Protein AF-0000000079967618 (afdb_homodimer)

Nearest PDB structures (foldseek):
  4xt1-assembly1_A  TM=3.487E-01  e=7.907E+00  Cytomegalovirus
  6uuj-assembly2_E  TM=2.818E-01  e=9.652E+00  Mycobacterium tuberculosis H37Rv
  4o79-assembly1_A  TM=3.568E-01  e=8.312E+00  Arabidopsis thaliana
  4xt1-assembly1_A  TM=3.487E-01  e=7.908E+00  Cytomegalovirus
  6uuj-assembly2_E  TM=2.818E-01  e=6.479E+00  Mycobacterium tuberculosis H37Rv

pLDDT: mean 90.65, std 17.25, range [31.38, 98.81]

Secondary structure (DSSP, 8-state):
----------HHHHHIIIIIHHHHHHHHHHHHHH-HHHHHHTTSSS----HHHHHHHHHHHHHHHHHHHIIIIIHHH---HHHHHHHHHHHHHHHHHHHHHHHHHHHHTT--SGGG--HHHHHHHHHHHHHHHHHHHHHTTTT------------/----------HHHHHIIIIIHHHHHHHHHHHHHH-HHHHHHTTSSS----HHHHHHHHHHHHHHHHHHHIIIIIHHH---HHHHHHHHHHHHHHHHHHHHHHHHHHHHTT--SGGG--HHHHHHHHHHHHHHHHHHHHHTTTT------------

Radius of gyration: 21.72 Å; Cα contacts (8 Å, |Δi|>4): 368; chains: 2; bounding box: 77×61×42 Å

InterPro domains:
  IPR056121 Domain of unknown function DUF7704 [PF24803] (9-143)
  IPR056121 Domain of unknown function DUF7704 [PTHR37019] (6-149)

Structure (mmCIF, N/CA/C/O backbone):
data_AF-0000000079967618-model_v1
#
loop_
_entity.id
_entity.type
_entity.pdbx_description
1 polymer 'DUF7704 domain-containing protein'
#
loop_
_atom_site.group_PDB
_atom_site.id
_atom_site.type_symbol
_atom_site.label_atom_id
_atom_site.label_alt_id
_atom_site.label_comp_id
_atom_site.label_asym_id
_atom_site.label_entity_id
_atom_site.label_seq_id
_atom_site.pdbx_PDB_ins_code
_atom_site.Cartn_x
_atom_site.Cartn_y
_atom_site.Cartn_z
_atom_site.occupancy
_atom_site.B_iso_or_equiv
_atom_site.auth_seq_id
_atom_site.auth_comp_id
_atom_site.auth_asym_id
_atom_site.auth_atom_id
_atom_site.pdbx_PDB_model_num
ATOM 1 N N . MET A 1 1 ? -10.953 35.938 13.539 1 32.44 1 MET A N 1
ATOM 2 C CA . MET A 1 1 ? -11.516 34.812 12.82 1 32.44 1 MET A CA 1
ATOM 3 C C . MET A 1 1 ? -11.82 33.656 13.773 1 32.44 1 MET A C 1
ATOM 5 O O . MET A 1 1 ? -10.984 33.281 14.602 1 32.44 1 MET A O 1
ATOM 9 N N . PRO A 1 2 ? -13 33.375 14.148 1 36.62 2 PRO A N 1
ATOM 10 C CA . PRO A 1 2 ? -13.227 32.312 15.133 1 36.62 2 PRO A CA 1
ATOM 11 C C . PRO A 1 2 ? -12.383 31.078 14.867 1 36.62 2 PRO A C 1
ATOM 13 O O . PRO A 1 2 ? -12.078 30.766 13.711 1 36.62 2 PRO A O 1
ATOM 16 N N . GLN A 1 3 ? -11.312 30.812 15.594 1 39.88 3 GLN A N 1
ATOM 17 C CA . GLN A 1 3 ? -10.57 29.562 15.492 1 39.88 3 GLN A CA 1
ATOM 18 C C . GLN A 1 3 ? -11.508 28.391 15.219 1 39.88 3 GLN A C 1
ATOM 20 O O . GLN A 1 3 ? -12.367 28.078 16.047 1 39.88 3 GLN A O 1
ATOM 25 N N . SER A 1 4 ? -12.172 28.234 14.078 1 45.91 4 SER A N 1
ATOM 26 C CA . SER A 1 4 ? -13.055 27.125 13.758 1 45.91 4 SER A CA 1
ATOM 27 C C . SER A 1 4 ? -12.633 25.859 14.5 1 45.91 4 SER A C 1
ATOM 29 O O . SER A 1 4 ? -11.492 25.406 14.375 1 45.91 4 SER A O 1
ATOM 31 N N . SER A 1 5 ? -13.055 25.688 15.672 1 52.44 5 SER A N 1
ATOM 32 C CA . SER A 1 5 ? -12.789 24.578 16.578 1 52.44 5 SER A CA 1
ATOM 33 C C . SER A 1 5 ? -12.812 23.25 15.852 1 52.44 5 SER A C 1
ATOM 35 O O . SER A 1 5 ? -13.789 22.922 15.164 1 52.44 5 SER A O 1
ATOM 37 N N . GLN A 1 6 ? -11.711 22.734 15.281 1 61.38 6 GLN A N 1
ATOM 38 C CA . GLN A 1 6 ? -11.633 21.422 14.672 1 61.38 6 GLN A CA 1
ATOM 39 C C . GLN A 1 6 ? -12.43 20.391 15.484 1 61.38 6 GLN A C 1
ATOM 41 O O . GLN A 1 6 ? -12.414 20.422 16.719 1 61.38 6 GLN A O 1
ATOM 46 N N . PRO A 1 7 ? -13.539 19.766 14.82 1 66.94 7 PRO A N 1
ATOM 47 C CA . PRO A 1 7 ? -14.297 18.75 15.555 1 66.94 7 PRO A CA 1
ATOM 48 C C . PRO A 1 7 ? -13.391 17.797 16.344 1 66.94 7 PRO A C 1
ATOM 50 O O . PRO A 1 7 ? -12.281 17.5 15.906 1 66.94 7 PRO A O 1
ATOM 53 N N . ASN A 1 8 ? -13.812 17.688 17.531 1 83.12 8 ASN A N 1
ATOM 54 C CA . ASN A 1 8 ? -13.109 16.734 18.391 1 83.12 8 ASN A CA 1
ATOM 55 C C . ASN A 1 8 ? -13.297 15.297 17.906 1 83.12 8 ASN A C 1
ATOM 57 O O . ASN A 1 8 ? -14.43 14.859 17.656 1 83.12 8 ASN A O 1
ATOM 61 N N . ILE A 1 9 ? -12.305 14.562 17.547 1 89.62 9 ILE A N 1
ATOM 62 C CA . ILE A 1 9 ? -12.344 13.156 17.156 1 89.62 9 ILE A CA 1
ATOM 63 C C . ILE A 1 9 ? -12.539 12.281 18.391 1 89.62 9 ILE A C 1
ATOM 65 O O . ILE A 1 9 ? -11.711 12.297 19.312 1 89.62 9 ILE A O 1
ATOM 69 N N . PRO A 1 10 ? -13.703 11.594 18.422 1 91.69 10 PRO A N 1
ATOM 70 C CA . PRO A 1 10 ? -13.977 10.734 19.578 1 91.69 10 PRO A CA 1
ATOM 71 C C . PRO A 1 10 ? -12.852 9.734 19.844 1 91.69 10 PRO A C 1
ATOM 73 O O . PRO A 1 10 ? -12.141 9.336 18.922 1 91.69 10 PRO A O 1
ATOM 76 N N . SER A 1 11 ? -12.805 9.312 21.094 1 93.31 11 SER A N 1
ATOM 77 C CA . SER A 1 11 ? -11.727 8.43 21.547 1 93.31 11 SER A CA 1
ATOM 78 C C . SER A 1 11 ? -11.781 7.086 20.828 1 93.31 11 SER A C 1
ATOM 80 O O . SER A 1 11 ? -10.742 6.48 20.547 1 93.31 11 SER A O 1
ATOM 82 N N . ALA A 1 12 ? -13 6.559 20.562 1 94.38 12 ALA A N 1
ATOM 83 C CA . ALA A 1 12 ? -13.133 5.266 19.891 1 94.38 12 ALA A CA 1
ATOM 84 C C . ALA A 1 12 ? -12.422 5.277 18.547 1 94.38 12 ALA A C 1
ATOM 86 O O . ALA A 1 12 ? -11.734 4.316 18.188 1 94.38 12 ALA A O 1
ATOM 87 N N . TYR A 1 13 ? -12.539 6.305 17.766 1 96.06 13 TYR A N 1
ATOM 88 C CA . TYR A 1 13 ? -11.852 6.441 16.484 1 96.06 13 TYR A CA 1
ATOM 89 C C . TYR A 1 13 ? -10.344 6.566 16.688 1 96.06 13 TYR A C 1
ATOM 91 O O . TYR A 1 13 ? -9.562 5.945 15.961 1 96.06 13 TYR A O 1
ATOM 99 N N . ARG A 1 14 ? -9.961 7.336 17.625 1 95.88 14 ARG A N 1
ATOM 100 C CA . ARG A 1 14 ? -8.539 7.543 17.891 1 95.88 14 ARG A CA 1
ATOM 101 C C . ARG A 1 14 ? -7.848 6.234 18.25 1 95.88 14 ARG A C 1
ATOM 103 O O . ARG A 1 14 ? -6.77 5.934 17.734 1 95.88 14 ARG A O 1
ATOM 110 N N . ILE A 1 15 ? -8.484 5.543 19.125 1 95.81 15 ILE A N 1
ATOM 111 C CA . ILE A 1 15 ? -7.91 4.27 19.547 1 95.81 15 ILE A CA 1
ATOM 112 C C . ILE A 1 15 ? -7.832 3.322 18.359 1 95.81 15 ILE A C 1
ATOM 114 O O . ILE A 1 15 ? -6.801 2.686 18.125 1 95.81 15 ILE A O 1
ATOM 118 N N . PHE A 1 16 ? -8.883 3.248 17.609 1 97.5 16 PHE A N 1
ATOM 119 C CA . PHE A 1 16 ? -8.906 2.328 16.484 1 97.5 16 PHE A CA 1
ATOM 120 C C . PHE A 1 16 ? -7.859 2.721 15.445 1 97.5 16 PHE A C 1
ATOM 122 O O . PHE A 1 16 ? -7.039 1.894 15.031 1 97.5 16 PHE A O 1
ATOM 129 N N . PHE A 1 17 ? -7.816 3.926 15.016 1 97.69 17 PHE A N 1
ATOM 130 C CA . PHE A 1 17 ? -7.02 4.355 13.875 1 97.69 17 PHE A CA 1
ATOM 131 C C . PHE A 1 17 ? -5.551 4.496 14.258 1 97.69 17 PHE A C 1
ATOM 133 O O . PHE A 1 17 ? -4.66 4.285 13.43 1 97.69 17 PHE A O 1
ATOM 140 N N . THR A 1 18 ? -5.246 4.762 15.531 1 97.06 18 THR A N 1
ATOM 141 C CA . THR A 1 18 ? -3.857 5.059 15.867 1 97.06 18 THR A CA 1
ATOM 142 C C . THR A 1 18 ? -3.215 3.885 16.594 1 97.06 18 THR A C 1
ATOM 144 O O . THR A 1 18 ? -1.99 3.812 16.719 1 97.06 18 THR A O 1
ATOM 147 N N . TYR A 1 19 ? -3.994 2.895 17.125 1 96.5 19 TYR A N 1
ATOM 148 C CA . TYR A 1 19 ? -3.418 1.761 17.828 1 96.5 19 TYR A CA 1
ATOM 149 C C . TYR A 1 19 ? -3.793 0.446 17.156 1 96.5 19 TYR A C 1
ATOM 151 O O . TYR A 1 19 ? -2.926 -0.274 16.656 1 96.5 19 TYR A O 1
ATOM 159 N N . LEU A 1 20 ? -5.074 0.204 17.016 1 97.38 20 LEU A N 1
ATOM 160 C CA . LEU A 1 20 ? -5.52 -1.092 16.531 1 97.38 20 LEU A CA 1
ATOM 161 C C . LEU A 1 20 ? -5.145 -1.267 15.055 1 97.38 20 LEU A C 1
ATOM 163 O O . LEU A 1 20 ? -4.57 -2.289 14.672 1 97.38 20 LEU A O 1
ATOM 167 N N . ASP A 1 21 ? -5.426 -0.287 14.273 1 97.06 21 ASP A N 1
ATOM 168 C CA . ASP A 1 21 ? -5.168 -0.365 12.844 1 97.06 21 ASP A CA 1
ATOM 169 C C . ASP A 1 21 ? -3.676 -0.532 12.562 1 97.06 21 ASP A C 1
ATOM 171 O O . ASP A 1 21 ? -3.277 -1.417 11.797 1 97.06 21 ASP A O 1
ATOM 175 N N . PRO A 1 22 ? -2.818 0.234 13.188 1 97.69 22 PRO A N 1
ATOM 176 C CA . PRO A 1 22 ? -1.385 0.033 12.969 1 97.69 22 PRO A CA 1
ATOM 177 C C . PRO A 1 22 ? -0.915 -1.363 13.367 1 97.69 22 PRO A C 1
ATOM 179 O O . PRO A 1 22 ? -0.044 -1.938 12.711 1 97.69 22 PRO A O 1
ATOM 182 N N . LEU A 1 23 ? -1.463 -1.901 14.391 1 97.56 23 LEU A N 1
ATOM 183 C CA . LEU A 1 23 ? -1.092 -3.246 14.82 1 97.56 23 LEU A CA 1
ATOM 184 C C . LEU A 1 23 ? -1.502 -4.281 13.781 1 97.56 23 LEU A C 1
ATOM 186 O O . LEU A 1 23 ? -0.748 -5.215 13.5 1 97.56 23 LEU A O 1
ATOM 190 N N . ILE A 1 24 ? -2.662 -4.117 13.234 1 97 24 ILE A N 1
ATOM 191 C CA . ILE A 1 24 ? -3.152 -5.008 12.188 1 97 24 ILE A CA 1
ATOM 192 C C . ILE A 1 24 ? -2.242 -4.914 10.961 1 97 24 ILE A C 1
ATOM 194 O O . ILE A 1 24 ? -1.903 -5.934 10.359 1 97 24 ILE A O 1
ATOM 198 N N . CYS A 1 25 ? -1.829 -3.717 10.625 1 98.06 25 CYS A N 1
ATOM 199 C CA . CYS A 1 25 ? -0.955 -3.508 9.477 1 98.06 25 CYS A CA 1
ATOM 200 C C . CYS A 1 25 ? 0.4 -4.172 9.695 1 98.06 25 CYS A C 1
ATOM 202 O O . CYS A 1 25 ? 0.943 -4.797 8.781 1 98.06 25 CYS A O 1
ATOM 204 N N . VAL A 1 26 ? 0.949 -4.086 10.906 1 97.94 26 VAL A N 1
ATOM 205 C CA . VAL A 1 26 ? 2.244 -4.688 11.211 1 97.94 26 VAL A CA 1
ATOM 206 C C . VAL A 1 26 ? 2.139 -6.207 11.141 1 97.94 26 VAL A C 1
ATOM 208 O O . VAL A 1 26 ? 3.039 -6.879 10.633 1 97.94 26 VAL A O 1
ATOM 211 N N . TRP A 1 27 ? 1.052 -6.695 11.664 1 97.06 27 TRP A N 1
ATOM 212 C CA . TRP A 1 27 ? 0.811 -8.133 11.57 1 97.06 27 TRP A CA 1
ATOM 213 C C . TRP A 1 27 ? 0.684 -8.562 10.109 1 97.06 27 TRP A C 1
ATOM 215 O O . TRP A 1 27 ? 1.221 -9.602 9.719 1 97.06 27 TRP A O 1
ATOM 225 N N . GLY A 1 28 ? -0.059 -7.809 9.344 1 97.19 28 GLY A N 1
ATOM 226 C CA . GLY A 1 28 ? -0.167 -8.086 7.918 1 97.19 28 GLY A CA 1
ATOM 227 C C . GLY A 1 28 ? 1.169 -8.047 7.203 1 97.19 28 GLY A C 1
ATOM 228 O O . GLY A 1 28 ? 1.457 -8.906 6.367 1 97.19 28 GLY A O 1
ATOM 229 N N . ALA A 1 29 ? 1.987 -7.078 7.559 1 98.62 29 ALA A N 1
ATOM 230 C CA . ALA A 1 29 ? 3.316 -6.973 6.965 1 98.62 29 ALA A CA 1
ATOM 231 C C . ALA A 1 29 ? 4.164 -8.195 7.297 1 98.62 29 ALA A C 1
ATOM 233 O O . ALA A 1 29 ? 4.824 -8.758 6.418 1 98.62 29 ALA A O 1
ATOM 234 N N . TYR A 1 30 ? 4.125 -8.617 8.516 1 98.31 30 TYR A N 1
ATOM 235 C CA . TYR A 1 30 ? 4.879 -9.797 8.938 1 98.31 30 TYR A CA 1
ATOM 236 C C . TYR A 1 30 ? 4.488 -11.016 8.117 1 98.31 30 TYR A C 1
ATOM 238 O O . TYR A 1 30 ? 5.355 -11.742 7.625 1 98.31 30 TYR A O 1
ATOM 246 N N . MET A 1 31 ? 3.211 -11.25 7.973 1 97.69 31 MET A N 1
ATOM 247 C CA . MET A 1 31 ? 2.742 -12.398 7.211 1 97.69 31 MET A CA 1
ATOM 248 C C . MET A 1 31 ? 3.121 -12.273 5.738 1 97.69 31 MET A C 1
ATOM 250 O O . MET A 1 31 ? 3.512 -13.258 5.105 1 97.69 31 MET A O 1
ATOM 254 N N . ASP A 1 32 ? 3.02 -11.078 5.18 1 98.5 32 ASP A N 1
ATOM 255 C CA . ASP A 1 32 ? 3.369 -10.836 3.785 1 98.5 32 ASP A CA 1
ATOM 256 C C . ASP A 1 32 ? 4.848 -11.133 3.531 1 98.5 32 ASP A C 1
ATOM 258 O O . ASP A 1 32 ? 5.207 -11.688 2.49 1 98.5 32 ASP A O 1
ATOM 262 N N . PHE A 1 33 ? 5.688 -10.836 4.492 1 98.56 33 PHE A N 1
ATOM 263 C CA . PHE A 1 33 ? 7.129 -10.984 4.316 1 98.56 33 PHE A CA 1
ATOM 264 C C . PHE A 1 33 ? 7.551 -12.43 4.527 1 98.56 33 PHE A C 1
ATOM 266 O O . PHE A 1 33 ? 8.453 -12.93 3.852 1 98.56 33 PHE A O 1
ATOM 273 N N . PHE A 1 34 ? 6.852 -13.188 5.43 1 98.06 34 PHE A N 1
ATOM 274 C CA . PHE A 1 34 ? 7.516 -14.391 5.926 1 98.06 34 PHE A CA 1
ATOM 275 C C . PHE A 1 34 ? 6.594 -15.602 5.82 1 98.06 34 PHE A C 1
ATOM 277 O O . PHE A 1 34 ? 7.035 -16.734 5.992 1 98.06 34 PHE A O 1
ATOM 284 N N . ASP A 1 35 ? 5.332 -15.398 5.516 1 97.94 35 ASP A N 1
ATOM 285 C CA . ASP A 1 35 ? 4.414 -16.531 5.477 1 97.94 35 ASP A CA 1
ATOM 286 C C . ASP A 1 35 ? 3.438 -16.406 4.312 1 97.94 35 ASP A C 1
ATOM 288 O O . ASP A 1 35 ? 2.221 -16.391 4.512 1 97.94 35 ASP A O 1
ATOM 292 N N . PRO A 1 36 ? 3.984 -16.469 3.119 1 97.75 36 PRO A N 1
ATOM 293 C CA . PRO A 1 36 ? 3.121 -16.328 1.943 1 97.75 36 PRO A CA 1
ATOM 294 C C . PRO A 1 36 ? 2.033 -17.406 1.882 1 97.75 36 PRO A C 1
ATOM 296 O O . PRO A 1 36 ? 0.931 -17.141 1.394 1 97.75 36 PRO A O 1
ATOM 299 N N . THR A 1 37 ? 2.305 -18.641 2.377 1 97.62 37 THR A N 1
ATOM 300 C CA . THR A 1 37 ? 1.317 -19.719 2.363 1 97.62 37 THR A CA 1
ATOM 301 C C . THR A 1 37 ? 0.113 -19.344 3.229 1 97.62 37 THR A C 1
ATOM 303 O O . THR A 1 37 ? -1.033 -19.531 2.814 1 97.62 37 THR A O 1
ATOM 306 N N . LEU A 1 38 ? 0.412 -18.828 4.355 1 95.94 38 LEU A N 1
ATOM 307 C CA . LEU A 1 38 ? -0.672 -18.438 5.25 1 95.94 38 LEU A CA 1
ATOM 308 C C . LEU A 1 38 ? -1.521 -17.344 4.621 1 95.94 38 LEU A C 1
ATOM 310 O O . LEU A 1 38 ? -2.752 -17.391 4.68 1 95.94 38 LEU A O 1
ATOM 314 N N . VAL A 1 39 ? -0.938 -16.375 4.023 1 97.19 39 VAL A N 1
ATOM 315 C CA . VAL A 1 39 ? -1.658 -15.242 3.434 1 97.19 39 VAL A CA 1
ATOM 316 C C . VAL A 1 39 ? -2.559 -15.742 2.305 1 97.19 39 VAL A C 1
ATOM 318 O O . VAL A 1 39 ? -3.744 -15.414 2.256 1 97.19 39 VAL A O 1
ATOM 321 N N . LEU A 1 40 ? -2.01 -16.547 1.46 1 97.75 40 LEU A N 1
ATOM 322 C CA . LEU A 1 40 ? -2.781 -17.047 0.329 1 97.75 40 LEU A CA 1
ATOM 323 C C . LEU A 1 40 ? -3.906 -17.969 0.803 1 97.75 40 LEU A C 1
ATOM 325 O O . LEU A 1 40 ? -4.988 -17.984 0.213 1 97.75 40 LEU A O 1
ATOM 329 N N . SER A 1 41 ? -3.629 -18.688 1.844 1 96.19 41 SER A N 1
ATOM 330 C CA . SER A 1 41 ? -4.602 -19.656 2.355 1 96.19 41 SER A CA 1
ATOM 331 C C . SER A 1 41 ? -5.844 -18.953 2.895 1 96.19 41 SER A C 1
ATOM 333 O O . SER A 1 41 ? -6.875 -19.578 3.115 1 96.19 41 SER A O 1
ATOM 335 N N . SER A 1 42 ? -5.738 -17.641 3.084 1 94.31 42 SER A N 1
ATOM 336 C CA . SER A 1 42 ? -6.895 -16.891 3.553 1 94.31 42 SER A CA 1
ATOM 337 C C . SER A 1 42 ? -8.062 -17 2.574 1 94.31 42 SER A C 1
ATOM 339 O O . SER A 1 42 ? -9.227 -16.953 2.979 1 94.31 42 SER A O 1
ATOM 341 N N . HIS A 1 43 ? -7.727 -17.156 1.268 1 94.88 43 HIS A N 1
ATOM 342 C CA . HIS A 1 43 ? -8.828 -17.172 0.314 1 94.88 43 HIS A CA 1
ATOM 343 C C . HIS A 1 43 ? -8.609 -18.234 -0.755 1 94.88 43 HIS A C 1
ATOM 345 O O . HIS A 1 43 ? -9.438 -18.406 -1.653 1 94.88 43 HIS A O 1
ATOM 351 N N . ILE A 1 44 ? -7.543 -18.906 -0.692 1 96.81 44 ILE A N 1
ATOM 352 C CA . ILE A 1 44 ? -7.23 -19.969 -1.643 1 96.81 44 ILE A CA 1
ATOM 353 C C . ILE A 1 44 ? -6.934 -21.266 -0.891 1 96.81 44 ILE A C 1
ATOM 355 O O . ILE A 1 44 ? -5.906 -21.375 -0.219 1 96.81 44 ILE A O 1
ATOM 359 N N . PRO A 1 45 ? -7.75 -22.25 -1.062 1 96.06 45 PRO A N 1
ATOM 360 C CA . PRO A 1 45 ? -7.473 -23.516 -0.396 1 96.06 45 PRO A CA 1
ATOM 361 C C . PRO A 1 45 ? -6.219 -24.203 -0.931 1 96.06 45 PRO A C 1
ATOM 363 O O . PRO A 1 45 ? -5.992 -24.219 -2.143 1 96.06 45 PRO A O 1
ATOM 366 N N . ASN A 1 46 ? -5.312 -24.688 -0.088 1 94.38 46 ASN A N 1
ATOM 367 C CA . ASN A 1 46 ? -4.117 -25.469 -0.39 1 94.38 46 ASN A CA 1
ATOM 368 C C . ASN A 1 46 ? -3.205 -24.734 -1.371 1 94.38 46 ASN A C 1
ATOM 370 O O . ASN A 1 46 ? -2.816 -25.297 -2.398 1 94.38 46 ASN A O 1
ATOM 374 N N . PRO A 1 47 ? -2.824 -23.516 -1.057 1 96 47 PRO A N 1
ATOM 375 C CA . PRO A 1 47 ? -2.008 -22.734 -1.99 1 96 47 PRO A CA 1
ATOM 376 C C . PRO A 1 47 ? -0.565 -23.234 -2.068 1 96 47 PRO A C 1
ATOM 378 O O . PRO A 1 47 ? -0.041 -23.766 -1.09 1 96 47 PRO A O 1
ATOM 381 N N . THR A 1 48 ? 0.078 -23.141 -3.168 1 96.31 48 THR A N 1
ATOM 382 C CA . THR A 1 48 ? 1.496 -23.391 -3.4 1 96.31 48 THR A CA 1
ATOM 383 C C . THR A 1 48 ? 2.191 -22.125 -3.92 1 96.31 48 THR A C 1
ATOM 385 O O . THR A 1 48 ? 2.387 -21.984 -5.129 1 96.31 48 THR A O 1
ATOM 388 N N . PRO A 1 49 ? 2.613 -21.312 -3.029 1 97.75 49 PRO A N 1
ATOM 389 C CA . PRO A 1 49 ? 3.217 -20.047 -3.463 1 97.75 49 PRO A CA 1
ATOM 390 C C . PRO A 1 49 ? 4.465 -20.25 -4.316 1 97.75 49 PRO A C 1
ATOM 392 O O . PRO A 1 49 ? 5.316 -21.078 -3.979 1 97.75 49 PRO A O 1
ATOM 395 N N . ASP A 1 50 ? 4.523 -19.547 -5.418 1 97.88 50 ASP A N 1
ATOM 396 C CA . ASP A 1 50 ? 5.719 -19.531 -6.254 1 97.88 50 ASP A CA 1
ATOM 397 C C . ASP A 1 50 ? 6.504 -18.234 -6.066 1 97.88 50 ASP A C 1
ATOM 399 O O . ASP A 1 50 ? 6.23 -17.469 -5.141 1 97.88 50 ASP A O 1
ATOM 403 N N . ILE A 1 51 ? 7.48 -18.016 -6.902 1 97.75 51 ILE A N 1
ATOM 404 C CA . ILE A 1 51 ? 8.367 -16.859 -6.801 1 97.75 51 ILE A CA 1
ATOM 405 C C . ILE A 1 51 ? 7.57 -15.578 -6.988 1 97.75 51 ILE A C 1
ATOM 407 O O . ILE A 1 51 ? 7.832 -14.57 -6.316 1 97.75 51 ILE A O 1
ATOM 411 N N . GLY A 1 52 ? 6.586 -15.602 -7.883 1 98.12 52 GLY A N 1
ATOM 412 C CA . GLY A 1 52 ? 5.762 -14.43 -8.125 1 98.12 52 GLY A CA 1
ATOM 413 C C . GLY A 1 52 ? 4.898 -14.047 -6.941 1 98.12 52 GLY A C 1
ATOM 414 O O . GLY A 1 52 ? 4.773 -12.867 -6.613 1 98.12 52 GLY A O 1
ATOM 415 N N . HIS A 1 53 ? 4.312 -15.039 -6.309 1 98.56 53 HIS A N 1
ATOM 416 C CA . HIS A 1 53 ? 3.529 -14.773 -5.105 1 98.56 53 HIS A CA 1
ATOM 417 C C . HIS A 1 53 ? 4.379 -14.109 -4.027 1 98.56 53 HIS A C 1
ATOM 419 O O . HIS A 1 53 ? 3.971 -13.109 -3.436 1 98.56 53 HIS A O 1
ATOM 425 N N . ARG A 1 54 ? 5.547 -14.648 -3.811 1 98.31 54 ARG A N 1
ATOM 426 C CA . ARG A 1 54 ? 6.426 -14.141 -2.762 1 98.31 54 ARG A CA 1
ATOM 427 C C . ARG A 1 54 ? 6.863 -12.711 -3.057 1 98.31 54 ARG A C 1
ATOM 429 O O . ARG A 1 54 ? 6.922 -11.875 -2.154 1 98.31 54 ARG A O 1
ATOM 436 N N . MET A 1 55 ? 7.137 -12.445 -4.258 1 98.56 55 MET A N 1
ATOM 437 C CA . MET A 1 55 ? 7.574 -11.109 -4.652 1 98.56 55 MET A CA 1
ATOM 438 C C . MET A 1 55 ? 6.48 -10.078 -4.406 1 98.56 55 MET A C 1
ATOM 440 O O . MET A 1 55 ? 6.723 -9.047 -3.773 1 98.56 55 MET A O 1
ATOM 444 N N . ILE A 1 56 ? 5.285 -10.406 -4.859 1 98.56 56 ILE A N 1
ATOM 445 C CA . ILE A 1 56 ? 4.191 -9.438 -4.762 1 98.56 56 ILE A CA 1
ATOM 446 C C . ILE A 1 56 ? 3.785 -9.273 -3.299 1 98.56 56 ILE A C 1
ATOM 448 O O . ILE A 1 56 ? 3.482 -8.156 -2.857 1 98.56 56 ILE A O 1
ATOM 452 N N . LEU A 1 57 ? 3.852 -10.352 -2.57 1 98.75 57 LEU A N 1
ATOM 453 C CA . LEU A 1 57 ? 3.496 -10.266 -1.159 1 98.75 57 LEU A CA 1
ATOM 454 C C . LEU A 1 57 ? 4.52 -9.438 -0.389 1 98.75 57 LEU A C 1
ATOM 456 O O . LEU A 1 57 ? 4.16 -8.656 0.496 1 98.75 57 LEU A O 1
ATOM 460 N N . ALA A 1 58 ? 5.754 -9.625 -0.693 1 98.69 58 ALA A N 1
ATOM 461 C CA . ALA A 1 58 ? 6.77 -8.805 -0.038 1 98.69 58 ALA A CA 1
ATOM 462 C C . ALA A 1 58 ? 6.547 -7.32 -0.324 1 98.69 58 ALA A C 1
ATOM 464 O O . ALA A 1 58 ? 6.723 -6.477 0.559 1 98.69 58 ALA A O 1
ATOM 465 N N . GLN A 1 59 ? 6.172 -6.977 -1.541 1 98.62 59 GLN A N 1
ATOM 466 C CA . GLN A 1 59 ? 5.852 -5.598 -1.897 1 98.62 59 GLN A CA 1
ATOM 467 C C . GLN A 1 59 ? 4.625 -5.105 -1.142 1 98.62 59 GLN A C 1
ATOM 469 O O . GLN A 1 59 ? 4.605 -3.975 -0.647 1 98.62 59 GLN A O 1
ATOM 474 N N . ARG A 1 60 ? 3.605 -5.965 -1.065 1 98.69 60 ARG A N 1
ATOM 475 C CA . ARG A 1 60 ? 2.408 -5.617 -0.304 1 98.69 60 ARG A CA 1
ATOM 476 C C . ARG A 1 60 ? 2.736 -5.43 1.173 1 98.69 60 ARG A C 1
ATOM 478 O O . ARG A 1 60 ? 2.137 -4.586 1.844 1 98.69 60 ARG A O 1
ATOM 485 N N . GLY A 1 61 ? 3.709 -6.23 1.657 1 98.75 61 GLY A N 1
ATOM 486 C CA . GLY A 1 61 ? 4.168 -6.027 3.021 1 98.75 61 GLY A CA 1
ATOM 487 C C . GLY A 1 61 ? 4.688 -4.621 3.271 1 98.75 61 GLY A C 1
ATOM 488 O O . GLY A 1 61 ? 4.449 -4.047 4.336 1 98.75 61 GLY A O 1
ATOM 489 N N . GLY A 1 62 ? 5.418 -4.102 2.311 1 98.81 62 GLY A N 1
ATOM 490 C CA . GLY A 1 62 ? 5.836 -2.713 2.402 1 98.81 62 GLY A CA 1
ATOM 491 C C . GLY A 1 62 ? 4.672 -1.744 2.5 1 98.81 62 GLY A C 1
ATOM 492 O O . GLY A 1 62 ? 4.73 -0.767 3.248 1 98.81 62 GLY A O 1
ATOM 493 N N . ALA A 1 63 ? 3.658 -1.993 1.716 1 98.81 63 ALA A N 1
ATOM 494 C CA . ALA A 1 63 ? 2.463 -1.155 1.762 1 98.81 63 ALA A CA 1
ATOM 495 C C . ALA A 1 63 ? 1.802 -1.218 3.135 1 98.81 63 ALA A C 1
ATOM 497 O O . ALA A 1 63 ? 1.354 -0.197 3.664 1 98.81 63 ALA A O 1
ATOM 498 N N . MET A 1 64 ? 1.762 -2.432 3.695 1 98.69 64 MET A N 1
ATOM 499 C CA . MET A 1 64 ? 1.191 -2.592 5.027 1 98.69 64 MET A CA 1
ATOM 500 C C . MET A 1 64 ? 1.969 -1.773 6.055 1 98.69 64 MET A C 1
ATOM 502 O O . MET A 1 64 ? 1.376 -1.15 6.938 1 98.69 64 MET A O 1
ATOM 506 N N . LEU A 1 65 ? 3.242 -1.794 5.938 1 98.69 65 LEU A N 1
ATOM 507 C CA . LEU A 1 65 ? 4.059 -0.986 6.836 1 98.69 65 LEU A CA 1
ATOM 508 C C . LEU A 1 65 ? 3.777 0.5 6.637 1 98.69 65 LEU A C 1
ATOM 510 O O . LEU A 1 65 ? 3.744 1.263 7.605 1 98.69 65 LEU A O 1
ATOM 514 N N . ASN A 1 66 ? 3.613 0.905 5.402 1 98.81 66 ASN A N 1
ATOM 515 C CA . ASN A 1 66 ? 3.26 2.287 5.102 1 98.81 66 ASN A CA 1
ATOM 516 C C . ASN A 1 66 ? 1.968 2.701 5.801 1 98.81 66 ASN A C 1
ATOM 518 O O . ASN A 1 66 ? 1.932 3.717 6.496 1 98.81 66 ASN A O 1
ATOM 522 N N . PHE A 1 67 ? 0.942 1.862 5.652 1 98.5 67 PHE A N 1
ATOM 523 C CA . PHE A 1 67 ? -0.346 2.168 6.266 1 98.5 67 PHE A CA 1
ATOM 524 C C . PHE A 1 67 ? -0.213 2.289 7.777 1 98.5 67 PHE A C 1
ATOM 526 O O . PHE A 1 67 ? -0.747 3.223 8.383 1 98.5 67 PHE A O 1
ATOM 533 N N . GLY A 1 68 ? 0.463 1.346 8.352 1 98.06 68 GLY A N 1
ATOM 534 C CA . GLY A 1 68 ? 0.658 1.375 9.789 1 98.06 68 GLY A CA 1
ATOM 535 C C . GLY A 1 68 ? 1.422 2.598 10.266 1 98.06 68 GLY A C 1
ATOM 536 O O . GLY A 1 68 ? 1.073 3.195 11.281 1 98.06 68 GLY A O 1
ATOM 537 N N . PHE A 1 69 ? 2.439 2.932 9.539 1 98.56 69 PHE A N 1
ATOM 538 C CA . PHE A 1 69 ? 3.275 4.066 9.914 1 98.56 69 PHE A CA 1
ATOM 539 C C . PHE A 1 69 ? 2.484 5.367 9.844 1 98.56 69 PHE A C 1
ATOM 541 O O . PHE A 1 69 ? 2.561 6.195 10.75 1 98.56 69 PHE A O 1
ATOM 548 N N . VAL A 1 70 ? 1.729 5.52 8.758 1 98.31 70 VAL A N 1
ATOM 549 C CA . VAL A 1 70 ? 0.921 6.723 8.594 1 98.31 70 VAL A CA 1
ATOM 550 C C . VAL A 1 70 ? -0.112 6.816 9.711 1 98.31 70 VAL A C 1
ATOM 552 O O . VAL A 1 70 ? -0.314 7.883 10.289 1 98.31 70 VAL A O 1
ATOM 555 N N . SER A 1 71 ? -0.661 5.773 10.039 1 96.94 71 SER A N 1
ATOM 556 C CA . SER A 1 71 ? -1.668 5.742 11.094 1 96.94 71 SER A CA 1
ATOM 557 C C . SER A 1 71 ? -1.042 5.984 12.461 1 96.94 71 SER A C 1
ATOM 559 O O . SER A 1 71 ? -1.561 6.77 13.258 1 96.94 71 SER A O 1
ATOM 561 N N . ALA A 1 72 ? 0.071 5.434 12.734 1 97.19 72 ALA A N 1
ATOM 562 C CA . ALA A 1 72 ? 0.706 5.504 14.047 1 97.19 72 ALA A CA 1
ATOM 563 C C . ALA A 1 72 ? 1.395 6.852 14.25 1 97.19 72 ALA A C 1
ATOM 565 O O . ALA A 1 72 ? 1.44 7.371 15.367 1 97.19 72 ALA A O 1
ATOM 566 N N . VAL A 1 73 ? 1.902 7.379 13.172 1 98.12 73 VAL A N 1
ATOM 567 C CA . VAL A 1 73 ? 2.771 8.539 13.344 1 98.12 73 VAL A CA 1
ATOM 568 C C . VAL A 1 73 ? 2.053 9.797 12.867 1 98.12 73 VAL A C 1
ATOM 570 O O . VAL A 1 73 ? 1.916 10.766 13.617 1 98.12 73 VAL A O 1
ATOM 573 N N . LEU A 1 74 ? 1.493 9.805 11.68 1 97.81 74 LEU A N 1
ATOM 574 C CA . LEU A 1 74 ? 0.889 11.008 11.117 1 97.81 74 LEU A CA 1
ATOM 575 C C . LEU A 1 74 ? -0.361 11.406 11.898 1 97.81 74 LEU A C 1
ATOM 577 O O . LEU A 1 74 ? -0.537 12.578 12.234 1 97.81 74 LEU A O 1
ATOM 581 N N . LEU A 1 75 ? -1.15 10.461 12.203 1 96.69 75 LEU A N 1
ATOM 582 C CA . LEU A 1 75 ? -2.408 10.773 12.875 1 96.69 75 LEU A CA 1
ATOM 583 C C . LEU A 1 75 ? -2.168 11.18 14.32 1 96.69 75 LEU A C 1
ATOM 585 O O . LEU A 1 75 ? -3 11.859 14.93 1 96.69 75 LEU A O 1
ATOM 589 N N . ARG A 1 76 ? -1.02 10.875 14.883 1 95 76 ARG A N 1
ATOM 590 C CA . ARG A 1 76 ? -0.664 11.336 16.219 1 95 76 ARG A CA 1
ATOM 591 C C . ARG A 1 76 ? -0.01 12.711 16.156 1 95 76 ARG A C 1
ATOM 593 O O . ARG A 1 76 ? -0.017 13.453 17.156 1 95 76 ARG A O 1
ATOM 600 N N . TYR A 1 77 ? 0.544 12.93 15.047 1 95.5 77 TYR A N 1
ATOM 601 C CA . TYR A 1 77 ? 1.238 14.203 14.875 1 95.5 77 TYR A CA 1
ATOM 602 C C . TYR A 1 77 ? 0.246 15.352 14.758 1 95.5 77 TYR A C 1
ATOM 604 O O . TYR A 1 77 ? 0.532 16.469 15.195 1 95.5 77 TYR A O 1
ATOM 612 N N . THR A 1 78 ? -0.956 15.117 14.148 1 92.88 78 THR A N 1
ATOM 613 C CA . THR A 1 78 ? -1.922 16.188 13.953 1 92.88 78 THR A CA 1
ATOM 614 C C . THR A 1 78 ? -3.33 15.727 14.312 1 92.88 78 THR A C 1
ATOM 616 O O . THR A 1 78 ? -3.697 14.578 14.055 1 92.88 78 THR A O 1
ATOM 619 N N . ALA A 1 79 ? -4.098 16.703 14.828 1 89.69 79 ALA A N 1
ATOM 620 C CA . ALA A 1 79 ? -5.5 16.453 15.141 1 89.69 79 ALA A CA 1
ATOM 621 C C . ALA A 1 79 ? -6.418 17.094 14.094 1 89.69 79 ALA A C 1
ATOM 623 O O . ALA A 1 79 ? -7.633 17.172 14.289 1 89.69 79 ALA A O 1
ATOM 624 N N . ASP A 1 80 ? -5.766 17.547 13.07 1 93.12 80 ASP A N 1
ATOM 625 C CA . ASP A 1 80 ? -6.555 18.125 11.984 1 93.12 80 ASP A CA 1
ATOM 626 C C . ASP A 1 80 ? -7.469 17.078 11.352 1 93.12 80 ASP A C 1
ATOM 628 O O . ASP A 1 80 ? -7 16.156 10.688 1 93.12 80 ASP A O 1
ATOM 632 N N . VAL A 1 81 ? -8.805 17.297 11.508 1 93.69 81 VAL A N 1
ATOM 633 C CA . VAL A 1 81 ? -9.789 16.297 11.094 1 93.69 81 VAL A CA 1
ATOM 634 C C . VAL A 1 81 ? -9.75 16.125 9.578 1 93.69 81 VAL A C 1
ATOM 636 O O . VAL A 1 81 ? -10.047 15.055 9.055 1 93.69 81 VAL A O 1
ATOM 639 N N . HIS A 1 82 ? -9.375 17.109 8.836 1 95.19 82 HIS A N 1
ATOM 640 C CA . HIS A 1 82 ? -9.305 17 7.383 1 95.19 82 HIS A CA 1
AT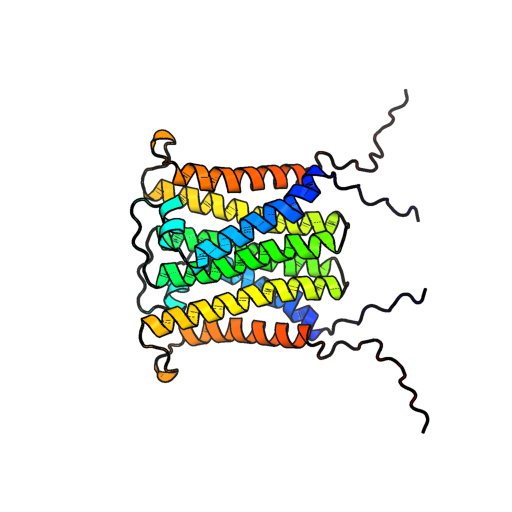OM 641 C C . HIS A 1 82 ? -8.164 16.062 6.961 1 95.19 82 HIS A C 1
ATOM 643 O O . HIS A 1 82 ? -8.297 15.312 5.992 1 95.19 82 HIS A O 1
ATOM 649 N N . VAL A 1 83 ? -7.047 16.141 7.656 1 96.5 83 VAL A N 1
ATOM 650 C CA . VAL A 1 83 ? -5.941 15.227 7.395 1 96.5 83 VAL A CA 1
ATOM 651 C C . VAL A 1 83 ? -6.383 13.789 7.676 1 96.5 83 VAL A C 1
ATOM 653 O O . VAL A 1 83 ? -6.129 12.883 6.871 1 96.5 83 VAL A O 1
ATOM 656 N N . TRP A 1 84 ? -7.07 13.641 8.82 1 97.06 84 TRP A N 1
ATOM 657 C CA . TRP A 1 84 ? -7.574 12.312 9.156 1 97.06 84 TRP A CA 1
ATOM 658 C C . TRP A 1 84 ? -8.508 11.789 8.07 1 97.06 84 TRP A C 1
ATOM 660 O O . TRP A 1 84 ? -8.43 10.625 7.688 1 97.06 84 TRP A O 1
ATOM 670 N N . ARG A 1 85 ? -9.375 12.609 7.586 1 97.5 85 ARG A N 1
ATOM 671 C CA . ARG A 1 85 ? -10.32 12.211 6.551 1 97.5 85 ARG A CA 1
ATOM 672 C C . ARG A 1 85 ? -9.602 11.828 5.262 1 97.5 85 ARG A C 1
ATOM 674 O O . ARG A 1 85 ? -9.953 10.828 4.629 1 97.5 85 ARG A O 1
ATOM 681 N N . ILE A 1 86 ? -8.656 12.594 4.859 1 98.19 86 ILE A N 1
ATOM 682 C CA . ILE A 1 86 ? -7.898 12.289 3.65 1 98.19 86 ILE A CA 1
ATOM 683 C C . ILE A 1 86 ? -7.242 10.914 3.787 1 98.19 86 ILE A C 1
ATOM 685 O O . ILE A 1 86 ? -7.32 10.094 2.875 1 98.19 86 ILE A O 1
ATOM 689 N N . VAL A 1 87 ? -6.598 10.672 4.941 1 98.5 87 VAL A N 1
ATOM 690 C CA . VAL A 1 87 ? -5.914 9.406 5.184 1 98.5 87 VAL A CA 1
ATOM 691 C C . VAL A 1 87 ? -6.922 8.258 5.137 1 98.5 87 VAL A C 1
ATOM 693 O O . VAL A 1 87 ? -6.66 7.215 4.539 1 98.5 87 VAL A O 1
ATOM 696 N N . GLN A 1 88 ? -8.102 8.516 5.742 1 98.56 88 GLN A N 1
ATOM 697 C CA . GLN A 1 88 ? -9.078 7.438 5.812 1 98.56 88 GLN A CA 1
ATOM 698 C C . GLN A 1 88 ? -9.742 7.207 4.457 1 98.56 88 GLN A C 1
ATOM 700 O O . GLN A 1 88 ? -10.109 6.078 4.125 1 98.56 88 GLN A O 1
ATOM 705 N N . VAL A 1 89 ? -9.906 8.227 3.645 1 98.62 89 VAL A N 1
ATOM 706 C CA . VAL A 1 89 ? -10.375 8.016 2.277 1 98.62 89 VAL A CA 1
ATOM 707 C C . VAL A 1 89 ? -9.359 7.164 1.511 1 98.62 89 VAL A C 1
ATOM 709 O O . VAL A 1 89 ? -9.742 6.227 0.809 1 98.62 89 VAL A O 1
ATOM 712 N N . ALA A 1 90 ? -8.086 7.5 1.631 1 98.75 90 ALA A N 1
ATOM 713 C CA . ALA A 1 90 ? -7.035 6.734 0.968 1 98.75 90 ALA A CA 1
ATOM 714 C C . ALA A 1 90 ? -7.055 5.273 1.406 1 98.75 90 ALA A C 1
ATOM 716 O O . ALA A 1 90 ? -6.957 4.367 0.576 1 98.75 90 ALA A O 1
ATOM 717 N N . ASN A 1 91 ? -7.188 5.066 2.709 1 98.75 91 ASN A N 1
ATOM 718 C CA . ASN A 1 91 ? -7.242 3.705 3.225 1 98.75 91 ASN A CA 1
ATOM 719 C C . ASN A 1 91 ? -8.523 2.992 2.797 1 98.75 91 ASN A C 1
ATOM 721 O O . ASN A 1 91 ? -8.516 1.776 2.59 1 98.75 91 ASN A O 1
ATOM 725 N N . PHE A 1 92 ? -9.609 3.725 2.697 1 98.62 92 PHE A N 1
ATOM 726 C CA . PHE A 1 92 ? -10.875 3.15 2.264 1 98.62 92 PHE A CA 1
ATOM 727 C C . PHE A 1 92 ? -10.758 2.586 0.852 1 98.62 92 PHE A C 1
ATOM 729 O O . PHE A 1 92 ? -11.344 1.545 0.543 1 98.62 92 PHE A O 1
ATOM 736 N N . LEU A 1 93 ? -9.953 3.205 0.01 1 98.62 93 LEU A N 1
ATOM 737 C CA . LEU A 1 93 ? -9.688 2.697 -1.331 1 98.62 93 LEU A CA 1
ATOM 738 C C . LEU A 1 93 ? -8.992 1.34 -1.269 1 98.62 93 LEU A C 1
ATOM 740 O O . LEU A 1 93 ? -9.305 0.445 -2.061 1 98.62 93 LEU A O 1
ATOM 744 N N . VAL A 1 94 ? -8.109 1.183 -0.364 1 98.69 94 VAL A N 1
ATOM 745 C CA . VAL A 1 94 ? -7.395 -0.076 -0.169 1 98.69 94 VAL A CA 1
ATOM 746 C C . VAL A 1 94 ? -8.375 -1.166 0.25 1 98.69 94 VAL A C 1
ATOM 748 O O . VAL A 1 94 ? -8.328 -2.287 -0.26 1 98.69 94 VAL A O 1
ATOM 751 N N . ASP A 1 95 ? -9.312 -0.777 1.163 1 98.5 95 ASP A N 1
ATOM 752 C CA . ASP A 1 95 ? -10.312 -1.733 1.632 1 98.5 95 ASP A CA 1
ATOM 753 C C . ASP A 1 95 ? -11.203 -2.205 0.484 1 98.5 95 ASP A C 1
ATOM 755 O O . ASP A 1 95 ? -11.484 -3.398 0.362 1 98.5 95 ASP A O 1
ATOM 759 N N . LEU A 1 96 ? -11.609 -1.293 -0.325 1 98.62 96 LEU A N 1
ATOM 760 C CA . LEU A 1 96 ? -12.492 -1.631 -1.44 1 98.62 96 LEU A CA 1
ATOM 761 C C . LEU A 1 96 ? -11.773 -2.529 -2.443 1 98.62 96 LEU A C 1
ATOM 763 O O . LEU A 1 96 ? -12.359 -3.48 -2.963 1 98.62 96 LEU A O 1
ATOM 767 N N . ALA A 1 97 ? -10.547 -2.225 -2.721 1 98.75 97 ALA A N 1
ATOM 768 C CA . ALA A 1 97 ? -9.758 -3.064 -3.619 1 98.75 97 ALA A CA 1
ATOM 769 C C . ALA A 1 97 ? -9.578 -4.465 -3.045 1 98.75 97 ALA A C 1
ATOM 771 O O . ALA A 1 97 ? -9.625 -5.457 -3.781 1 98.75 97 ALA A O 1
ATOM 772 N N . TYR A 1 98 ? -9.305 -4.531 -1.751 1 98.62 98 TYR A N 1
ATOM 773 C CA . TYR A 1 98 ? -9.18 -5.824 -1.087 1 98.62 98 TYR A CA 1
ATOM 774 C C . TYR A 1 98 ? -10.453 -6.645 -1.252 1 98.62 98 TYR A C 1
ATOM 776 O O . TYR A 1 98 ? -10.398 -7.82 -1.626 1 98.62 98 TYR A O 1
ATOM 784 N N . LEU A 1 99 ? -11.562 -6.023 -0.949 1 98.19 99 LEU A N 1
ATOM 785 C CA . LEU A 1 99 ? -12.836 -6.723 -1.018 1 98.19 99 LEU A CA 1
ATOM 786 C C . LEU A 1 99 ? -13.156 -7.137 -2.451 1 98.19 99 LEU A C 1
ATOM 788 O O . LEU A 1 99 ? -13.664 -8.234 -2.686 1 98.19 99 LEU A 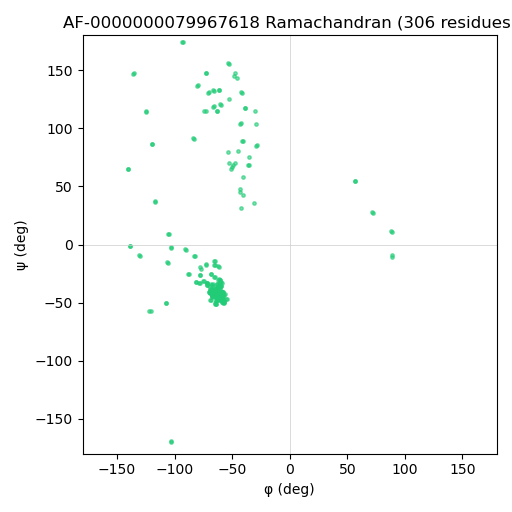O 1
ATOM 792 N N . TRP A 1 100 ? -12.859 -6.281 -3.35 1 98.31 100 TRP A N 1
ATOM 793 C CA . TRP A 1 100 ? -13.039 -6.609 -4.762 1 98.31 100 TRP A CA 1
ATOM 794 C C . TRP A 1 100 ? -12.141 -7.781 -5.16 1 98.31 100 TRP A C 1
ATOM 796 O O . TRP A 1 100 ? -12.578 -8.68 -5.883 1 98.31 100 TRP A O 1
ATOM 806 N N . ALA A 1 101 ? -10.93 -7.773 -4.746 1 98.5 101 ALA A N 1
ATO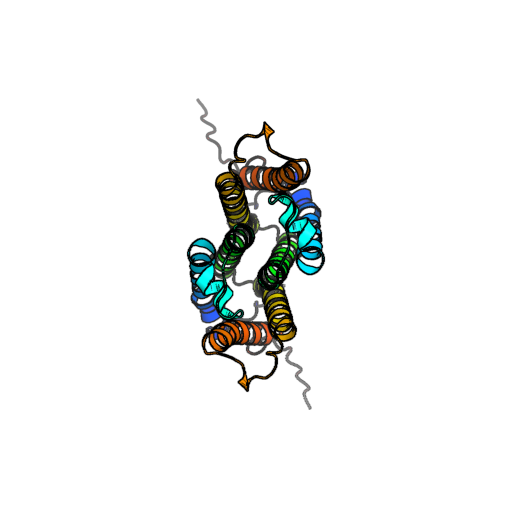M 807 C CA . ALA A 1 101 ? -9.969 -8.836 -5.031 1 98.5 101 ALA A CA 1
ATOM 808 C C . ALA A 1 101 ? -10.445 -10.172 -4.473 1 98.5 101 ALA A C 1
ATOM 810 O O . ALA A 1 101 ? -10.367 -11.203 -5.152 1 98.5 101 ALA A O 1
ATOM 811 N N . VAL A 1 102 ? -10.914 -10.141 -3.279 1 97.88 102 VAL A N 1
ATOM 812 C CA . VAL A 1 102 ? -11.383 -11.359 -2.625 1 97.88 102 VAL A CA 1
ATOM 813 C C . VAL A 1 102 ? -12.633 -11.883 -3.326 1 97.88 102 VAL A C 1
ATOM 815 O O . VAL A 1 102 ? -12.766 -13.086 -3.549 1 97.88 102 VAL A O 1
ATOM 818 N N . TRP A 1 103 ? -13.523 -10.984 -3.641 1 97.69 103 TRP A N 1
ATOM 819 C CA . TRP A 1 103 ? -14.703 -11.383 -4.406 1 97.69 103 TRP A CA 1
ATOM 820 C C . TRP A 1 103 ? -14.297 -12.086 -5.699 1 97.69 103 TRP A C 1
ATOM 822 O O . TRP A 1 103 ? -14.859 -13.125 -6.051 1 97.69 103 TRP A O 1
ATOM 832 N N . GLY A 1 104 ? -13.375 -11.539 -6.418 1 97.75 104 GLY A N 1
ATOM 833 C CA . GLY A 1 104 ? -12.883 -12.156 -7.645 1 97.75 104 GLY A CA 1
ATOM 834 C C . GLY A 1 104 ? -12.273 -13.523 -7.418 1 97.75 104 GLY A C 1
ATOM 835 O O . GLY A 1 104 ? -12.523 -14.453 -8.195 1 97.75 104 GLY A O 1
ATOM 836 N N . ALA A 1 105 ? -11.469 -13.656 -6.387 1 97.69 105 ALA A N 1
ATOM 837 C CA . ALA A 1 105 ? -10.812 -14.93 -6.086 1 97.69 105 ALA A CA 1
ATOM 838 C C . ALA A 1 105 ? -11.836 -16 -5.738 1 97.69 105 ALA A C 1
ATOM 840 O O . ALA A 1 105 ? -11.75 -17.125 -6.234 1 97.69 105 ALA A O 1
ATOM 841 N N . LEU A 1 106 ? -12.781 -15.641 -4.914 1 97.75 106 LEU A N 1
ATOM 842 C CA . LEU A 1 106 ? -13.812 -16.594 -4.523 1 97.75 106 LEU A CA 1
ATOM 843 C C . LEU A 1 106 ? -14.68 -16.969 -5.723 1 97.75 106 LEU A C 1
ATOM 845 O O . LEU A 1 106 ? -15.023 -18.141 -5.898 1 97.75 106 LEU A O 1
ATOM 849 N N . SER A 1 107 ? -15.008 -15.969 -6.504 1 97.94 107 SER A N 1
ATOM 850 C CA . SER A 1 107 ? -15.82 -16.203 -7.691 1 97.94 107 SER A CA 1
ATOM 851 C C . SER A 1 107 ? -15.125 -17.172 -8.648 1 97.94 107 SER A C 1
ATOM 853 O O . SER A 1 107 ? -15.75 -18.109 -9.148 1 97.94 107 SER A O 1
ATOM 855 N N . ALA A 1 108 ? -13.859 -17.031 -8.891 1 97.5 108 ALA A N 1
ATOM 856 C CA . ALA A 1 108 ? -13.094 -17.859 -9.812 1 97.5 108 ALA A CA 1
ATOM 857 C C . ALA A 1 108 ? -13.016 -19.312 -9.32 1 97.5 108 ALA A C 1
ATOM 859 O O . ALA A 1 108 ? -12.781 -20.219 -10.109 1 97.5 108 ALA A O 1
ATOM 860 N N . GLN A 1 109 ? -13.305 -19.469 -8.031 1 97.44 109 GLN A N 1
ATOM 861 C CA . GLN A 1 109 ? -13.219 -20.797 -7.434 1 97.44 109 GLN A CA 1
ATOM 862 C C . GLN A 1 109 ? -14.602 -21.406 -7.25 1 97.44 109 GLN A C 1
ATOM 864 O O . GLN A 1 109 ? -14.734 -22.516 -6.746 1 97.44 109 GLN A O 1
ATOM 869 N N . GLY A 1 110 ? -15.672 -20.641 -7.594 1 97.56 110 GLY A N 1
ATOM 870 C CA . GLY A 1 110 ? -17.031 -21.109 -7.359 1 97.56 110 GLY A CA 1
ATOM 871 C C . GLY A 1 110 ? -17.422 -21.109 -5.895 1 97.56 110 GLY A C 1
ATOM 872 O O . GLY A 1 110 ? -18.234 -21.938 -5.465 1 97.56 110 GLY A O 1
ATOM 873 N N . ARG A 1 111 ? -16.781 -20.219 -5.121 1 97.31 111 ARG A N 1
ATOM 874 C CA . ARG A 1 111 ? -16.969 -20.234 -3.672 1 97.31 111 ARG A CA 1
ATOM 875 C C . ARG A 1 111 ? -17.609 -18.938 -3.182 1 97.31 111 ARG A C 1
ATOM 877 O O . ARG A 1 111 ? -17.25 -18.438 -2.115 1 97.31 111 ARG A O 1
ATOM 884 N N . LEU A 1 112 ? -18.484 -18.422 -3.9 1 96.62 112 LEU A N 1
ATOM 885 C CA . LEU A 1 112 ? -19.141 -17.188 -3.48 1 96.62 112 LEU A CA 1
ATOM 886 C C . LEU A 1 112 ? -20.188 -17.469 -2.412 1 96.62 112 LEU A C 1
ATOM 888 O O . LEU A 1 112 ? -20.562 -16.578 -1.65 1 96.62 112 LEU A O 1
ATOM 892 N N . ASP A 1 113 ? -20.625 -18.719 -2.369 1 96.62 113 ASP A N 1
ATOM 893 C CA . ASP A 1 113 ? -21.594 -19.109 -1.336 1 96.62 113 ASP A CA 1
ATOM 894 C C . ASP A 1 113 ? -20.922 -19.125 0.042 1 96.62 113 ASP A C 1
ATOM 896 O O . ASP A 1 113 ? -19.875 -19.734 0.224 1 96.62 113 ASP A O 1
ATOM 900 N N . VAL A 1 114 ? -21.531 -18.516 1.017 1 94.69 114 VAL A N 1
ATOM 901 C CA . VAL A 1 114 ? -20.969 -18.359 2.357 1 94.69 114 VAL A CA 1
ATOM 902 C C . VAL A 1 114 ? -20.75 -19.734 2.984 1 94.69 114 VAL A C 1
ATOM 904 O O . VAL A 1 114 ? -19.844 -19.922 3.791 1 94.69 114 VAL A O 1
ATOM 907 N N . GLY A 1 115 ? -21.531 -20.672 2.648 1 95.75 115 GLY A N 1
ATOM 908 C CA . GLY A 1 115 ? -21.391 -22.031 3.15 1 95.75 115 GLY A CA 1
ATOM 909 C C . GLY A 1 115 ? -20.078 -22.672 2.771 1 95.75 115 GLY A C 1
ATOM 910 O O . GLY A 1 115 ? -19.656 -23.656 3.387 1 95.75 115 GLY A O 1
ATOM 911 N N . THR A 1 116 ? -19.422 -22.109 1.741 1 95.44 116 THR A N 1
ATOM 912 C CA . THR A 1 116 ? -18.156 -22.656 1.272 1 95.44 116 THR A CA 1
ATOM 913 C C . THR A 1 116 ? -16.984 -22.016 1.99 1 95.44 116 THR A C 1
ATOM 915 O O . THR A 1 116 ? -15.836 -22.438 1.835 1 95.44 116 THR A O 1
ATOM 918 N N . TRP A 1 117 ? -17.25 -21.047 2.82 1 96.19 117 TRP A N 1
ATOM 919 C CA . TRP A 1 117 ? -16.172 -20.266 3.434 1 96.19 117 TRP A CA 1
ATOM 920 C C . TRP A 1 117 ? -15.57 -21.016 4.617 1 96.19 117 TRP A C 1
ATOM 922 O O . TRP A 1 117 ? -16.297 -21.625 5.41 1 96.19 117 TRP A O 1
ATOM 932 N N . ARG A 1 118 ? -14.328 -20.969 4.645 1 96.56 118 ARG A N 1
ATOM 933 C CA . ARG A 1 118 ? -13.555 -21.547 5.73 1 96.56 118 ARG A CA 1
ATOM 934 C C . ARG A 1 118 ? -13.266 -20.531 6.82 1 96.56 118 ARG A C 1
ATOM 936 O O . ARG A 1 118 ? -13.547 -19.344 6.652 1 96.56 118 ARG A O 1
ATOM 943 N N . ALA A 1 119 ? -12.672 -20.953 7.93 1 94.94 119 ALA A N 1
ATOM 944 C CA . ALA A 1 119 ? -12.305 -20.062 9.031 1 94.94 119 ALA A CA 1
ATOM 945 C C . ALA A 1 119 ? -11.344 -18.984 8.562 1 94.94 119 ALA A C 1
ATOM 947 O O . ALA A 1 119 ? -11.438 -17.828 9.008 1 94.94 119 ALA A O 1
ATOM 948 N N . GLU A 1 120 ? -10.461 -19.359 7.648 1 93 120 GLU A N 1
ATOM 949 C CA . GLU A 1 120 ? -9.477 -18.406 7.129 1 93 120 GLU A CA 1
ATOM 950 C C . GLU A 1 120 ? -10.148 -17.312 6.312 1 93 120 GLU A C 1
ATOM 952 O O . GLU A 1 120 ? -9.75 -16.141 6.391 1 93 120 GLU A O 1
ATOM 957 N N . ASP A 1 121 ? -11.133 -17.688 5.559 1 94.88 121 ASP A N 1
ATOM 958 C CA . ASP A 1 121 ? -11.891 -16.719 4.77 1 94.88 121 ASP A CA 1
ATOM 959 C C . ASP A 1 121 ? -12.609 -15.711 5.672 1 94.88 121 ASP A C 1
ATOM 961 O O . ASP A 1 121 ? -12.5 -14.5 5.473 1 94.88 121 ASP A O 1
ATOM 965 N N . TRP A 1 122 ? -13.203 -16.266 6.68 1 94.62 122 TRP A N 1
ATOM 966 C CA . TRP A 1 122 ? -13.977 -15.438 7.602 1 94.62 122 TRP A CA 1
ATOM 967 C C . TRP A 1 122 ? -13.07 -14.484 8.375 1 94.62 122 TRP A C 1
ATOM 969 O O . TRP A 1 122 ? -13.406 -13.32 8.578 1 94.62 122 TRP A O 1
ATOM 979 N N . GLY A 1 123 ? -11.945 -14.969 8.828 1 92.69 123 GLY A N 1
ATOM 980 C CA . GLY A 1 123 ? -11.039 -14.156 9.617 1 92.69 123 GLY A CA 1
ATOM 981 C C . GLY A 1 123 ? -10.555 -12.914 8.891 1 92.69 123 GLY A C 1
ATOM 982 O O . GLY A 1 123 ? -10.656 -11.805 9.422 1 92.69 123 GLY A O 1
ATOM 983 N N . SER A 1 124 ? -10.117 -13.117 7.715 1 93.62 124 SER A N 1
ATOM 984 C CA . SER A 1 124 ? -9.594 -12 6.934 1 93.62 124 SER A CA 1
ATOM 985 C C . SER A 1 124 ? -10.703 -11.023 6.562 1 93.62 124 SER A C 1
ATOM 987 O O . SER A 1 124 ? -10.508 -9.805 6.633 1 93.62 124 SER A O 1
ATOM 989 N N . LEU A 1 125 ? -11.852 -11.5 6.254 1 95.62 125 LEU A N 1
ATOM 990 C CA . LEU A 1 125 ? -12.969 -10.656 5.848 1 95.62 125 LEU A CA 1
ATOM 991 C C . LEU A 1 125 ? -13.523 -9.875 7.035 1 95.62 125 LEU A C 1
ATOM 993 O O . LEU A 1 125 ? -13.93 -8.727 6.887 1 95.62 125 LEU A O 1
ATOM 997 N N . ALA A 1 126 ? -13.492 -10.516 8.172 1 95 126 ALA A N 1
ATOM 998 C CA . ALA A 1 126 ? -14.008 -9.844 9.359 1 95 126 ALA A CA 1
ATOM 999 C C . ALA A 1 126 ? -13.109 -8.688 9.773 1 95 126 ALA A C 1
ATOM 1001 O O . ALA A 1 126 ? -13.594 -7.617 10.156 1 95 126 ALA A O 1
ATOM 1002 N N . ILE A 1 127 ? -11.828 -8.898 9.711 1 95.31 127 ILE A N 1
ATOM 1003 C CA . ILE A 1 127 ? -10.875 -7.863 10.094 1 95.31 127 ILE A CA 1
ATOM 1004 C C . ILE A 1 127 ? -10.984 -6.68 9.141 1 95.31 127 ILE A C 1
ATOM 1006 O O . ILE A 1 127 ? -11.18 -5.539 9.562 1 95.31 127 ILE A O 1
ATOM 1010 N N . THR A 1 128 ? -10.922 -6.969 7.875 1 96.06 128 THR A N 1
ATOM 1011 C CA . THR A 1 128 ? -11 -5.91 6.875 1 96.06 128 THR A CA 1
ATOM 1012 C C . THR A 1 128 ? -12.398 -5.285 6.859 1 96.06 128 THR A C 1
ATOM 1014 O O . THR A 1 128 ? -12.531 -4.07 6.715 1 96.06 128 THR A O 1
ATOM 1017 N N . GLY A 1 129 ? -13.406 -6.145 7 1 96.88 129 GLY A N 1
ATOM 1018 C CA . GLY A 1 129 ? -14.766 -5.637 7.047 1 96.88 129 GLY A CA 1
ATOM 1019 C C . GLY A 1 129 ? -15.008 -4.676 8.195 1 96.88 129 GLY A C 1
ATOM 1020 O O . GLY A 1 129 ? -15.656 -3.641 8.023 1 96.88 129 GLY A O 1
ATOM 1021 N N . THR A 1 130 ? -14.516 -5.012 9.32 1 97.12 130 THR A N 1
ATOM 1022 C CA . THR A 1 130 ? -14.648 -4.137 10.477 1 97.12 130 THR A CA 1
ATOM 1023 C C . THR A 1 130 ? -13.938 -2.807 10.234 1 97.12 130 THR A C 1
ATOM 1025 O O . THR A 1 130 ? -14.508 -1.74 10.5 1 97.12 130 THR A O 1
ATOM 1028 N N . ALA A 1 131 ? -12.727 -2.887 9.727 1 97.31 131 ALA A N 1
ATOM 1029 C CA . ALA A 1 131 ? -11.992 -1.664 9.414 1 97.31 131 ALA A CA 1
ATOM 1030 C C . ALA A 1 131 ? -12.75 -0.806 8.406 1 97.31 131 ALA A C 1
ATOM 1032 O O . ALA A 1 131 ? -12.812 0.417 8.547 1 97.31 131 ALA A O 1
ATOM 1033 N N . THR A 1 132 ? -13.328 -1.416 7.414 1 98.38 132 THR A N 1
ATOM 1034 C CA . THR A 1 132 ? -14.078 -0.721 6.375 1 98.38 132 THR A CA 1
ATOM 1035 C C . THR A 1 132 ? -15.281 0.005 6.977 1 98.38 132 THR A C 1
ATOM 1037 O O . THR A 1 132 ? -15.531 1.169 6.656 1 98.38 132 THR A O 1
ATOM 1040 N N . VAL A 1 133 ? -15.945 -0.647 7.855 1 98.06 133 VAL A N 1
ATOM 1041 C CA . VAL A 1 133 ? -17.141 -0.068 8.477 1 98.06 133 VAL A CA 1
ATOM 1042 C C . VAL A 1 133 ? -16.734 1.11 9.359 1 98.06 133 VAL A C 1
ATOM 1044 O O . VAL A 1 133 ? -17.359 2.172 9.312 1 98.06 133 VAL A O 1
ATOM 1047 N N . VAL A 1 134 ? -15.695 0.948 10.141 1 97.88 134 VAL A N 1
ATOM 1048 C CA . VAL A 1 134 ? -15.227 2.02 11.016 1 97.88 134 VAL A CA 1
ATOM 1049 C C . VAL A 1 134 ? -14.82 3.23 10.18 1 97.88 134 VAL A C 1
ATOM 1051 O O . VAL A 1 134 ? -15.18 4.367 10.5 1 97.88 134 VAL A O 1
ATOM 1054 N N . ARG A 1 135 ? -14.125 3.01 9.133 1 98.12 135 ARG A N 1
ATOM 1055 C CA . ARG A 1 135 ? -13.711 4.094 8.25 1 98.12 135 ARG A CA 1
ATOM 1056 C C . ARG A 1 135 ? -14.922 4.793 7.633 1 98.12 135 ARG A C 1
ATOM 1058 O O . ARG A 1 135 ? -14.953 6.023 7.547 1 98.12 135 ARG A O 1
ATOM 1065 N N . ALA A 1 136 ? -15.859 3.988 7.191 1 97.94 136 ALA A N 1
ATOM 1066 C CA . ALA A 1 136 ? -17.062 4.555 6.582 1 97.94 136 ALA A CA 1
ATOM 1067 C C . ALA A 1 136 ? -17.812 5.426 7.578 1 97.94 136 ALA A C 1
ATOM 1069 O O . ALA A 1 136 ? -18.266 6.527 7.242 1 97.94 136 ALA A O 1
ATOM 1070 N N . LEU A 1 137 ? -17.969 4.957 8.766 1 97.25 137 LEU A N 1
ATOM 1071 C CA . LEU A 1 137 ? -18.656 5.719 9.797 1 97.25 137 LEU A CA 1
ATOM 1072 C C . LEU A 1 137 ? -17.922 7.023 10.094 1 97.25 137 LEU A C 1
ATOM 1074 O O . LEU A 1 137 ? -18.547 8.078 10.211 1 97.25 137 LEU A O 1
ATOM 1078 N N . PHE A 1 138 ? -16.641 6.938 10.195 1 97.5 138 PHE A N 1
ATOM 1079 C CA . PHE A 1 138 ? -15.828 8.125 10.438 1 97.5 138 PHE A CA 1
ATOM 1080 C C . PHE A 1 138 ? -15.992 9.125 9.297 1 97.5 138 PHE A C 1
ATOM 1082 O O . PHE A 1 138 ? -16.188 10.32 9.539 1 97.5 138 PHE A O 1
ATOM 1089 N N . LEU A 1 139 ? -15.945 8.68 8.062 1 96.81 139 LEU A N 1
ATOM 1090 C CA . LEU A 1 139 ? -16.016 9.539 6.887 1 96.81 139 LEU A CA 1
ATOM 1091 C C . LEU A 1 139 ? -17.391 10.156 6.738 1 96.81 139 LEU A C 1
ATOM 1093 O O . LEU A 1 139 ? -17.531 11.25 6.191 1 96.81 139 LEU A O 1
ATOM 1097 N N . MET A 1 140 ? -18.406 9.5 7.289 1 96.31 140 MET A N 1
ATOM 1098 C CA . MET A 1 140 ? -19.766 10.031 7.273 1 96.31 140 MET A CA 1
ATOM 1099 C C . MET A 1 140 ? -19.984 11.023 8.414 1 96.31 140 MET A C 1
ATOM 1101 O O . MET A 1 140 ? -21.047 11.633 8.523 1 96.31 140 MET A O 1
ATOM 1105 N N . GLY A 1 141 ? -19.031 11.102 9.328 1 93.62 141 GLY A N 1
ATOM 1106 C CA . GLY A 1 141 ? -19.062 12.078 10.414 1 93.62 141 GLY A CA 1
ATOM 1107 C C . GLY A 1 141 ? -19.812 11.578 11.641 1 93.62 141 GLY A C 1
ATOM 1108 O O . GLY A 1 141 ? -20.172 12.367 12.516 1 93.62 141 GLY A O 1
ATOM 1109 N N . VAL A 1 142 ? -20.078 10.352 11.609 1 92.25 142 VAL A N 1
ATOM 1110 C CA . VAL A 1 142 ? -20.781 9.797 12.758 1 92.25 142 VAL A CA 1
ATOM 1111 C C . VAL A 1 142 ? -19.953 10 14.023 1 92.25 142 VAL A C 1
ATOM 1113 O O . VAL A 1 142 ? -18.797 9.57 14.086 1 92.25 142 VAL A O 1
ATOM 1116 N N . GLY A 1 143 ? -20.562 10.719 14.961 1 88.75 143 GLY A N 1
ATOM 1117 C CA . GLY A 1 143 ? -19.891 10.922 16.234 1 88.75 143 GLY A CA 1
ATOM 1118 C C . GLY A 1 143 ? -19 12.141 16.25 1 88.75 143 GLY A C 1
ATOM 1119 O O . GLY A 1 143 ? -18.453 12.5 17.297 1 88.75 143 GLY A O 1
ATOM 1120 N N . LEU A 1 144 ? -18.797 12.727 15.125 1 83.94 144 LEU A N 1
ATOM 1121 C CA . LEU A 1 144 ? -17.938 13.914 15.078 1 83.94 144 LEU A CA 1
ATOM 1122 C C . LEU A 1 144 ? -18.719 15.164 15.43 1 83.94 144 LEU A C 1
ATOM 1124 O O . LEU A 1 144 ? -19.906 15.281 15.078 1 83.94 144 LEU A O 1
ATOM 1128 N N . LYS A 1 145 ? -18.766 15.57 16.625 1 69.88 145 LYS A N 1
ATOM 1129 C CA . LYS A 1 145 ? -19.516 16.734 17.109 1 69.88 145 LYS A CA 1
ATOM 1130 C C . LYS A 1 145 ? -19.203 17.969 16.266 1 69.88 145 LYS A C 1
ATOM 1132 O O . LYS A 1 145 ? -18.062 18.438 16.234 1 69.88 145 LYS A O 1
ATOM 1137 N N . GLY A 1 146 ? -19.531 18.016 15.023 1 55.56 146 GLY A N 1
ATOM 1138 C CA . GLY A 1 146 ? -19.391 19.297 14.359 1 55.56 146 GLY A CA 1
ATOM 1139 C C . GLY A 1 146 ? -19.938 20.453 15.164 1 55.56 146 GLY A C 1
ATOM 1140 O O . GLY A 1 146 ? -20.703 20.25 16.109 1 55.56 146 GLY A O 1
ATOM 1141 N N . ASP A 1 147 ? -19.266 21.641 15.102 1 46.44 147 ASP A N 1
ATOM 1142 C CA . ASP A 1 147 ? -19.922 22.906 15.391 1 46.44 147 ASP A CA 1
ATOM 1143 C C . ASP A 1 147 ? -21.312 22.969 14.742 1 46.44 147 ASP A C 1
ATOM 1145 O O . ASP A 1 147 ? -21.422 23.156 13.531 1 46.44 147 ASP A O 1
ATOM 1149 N N . GLY A 1 148 ? -22.172 22 14.773 1 40.84 148 GLY A N 1
ATOM 1150 C CA . GLY A 1 148 ? -23.516 22.266 14.336 1 40.84 148 GLY A CA 1
ATOM 1151 C C . GLY A 1 148 ? -23.938 23.719 14.562 1 40.84 148 GLY A C 1
ATOM 1152 O O . GLY A 1 148 ? -23.625 24.297 15.602 1 40.84 148 GLY A O 1
ATOM 1153 N N . ASN A 1 149 ? -23.984 24.578 13.531 1 39.16 149 ASN A N 1
ATOM 1154 C CA . ASN A 1 149 ? -24.797 25.781 13.43 1 39.16 149 ASN A CA 1
ATOM 1155 C C . ASN A 1 149 ? -26.109 25.641 14.211 1 39.16 149 ASN A C 1
ATOM 1157 O O . ASN A 1 149 ? -26.734 24.578 14.203 1 39.16 149 ASN A O 1
ATOM 1161 N N . GLY A 1 150 ? -26.312 26.516 15.375 1 38.22 150 GLY A N 1
ATOM 1162 C CA . GLY A 1 150 ? -27.438 27.094 16.078 1 38.22 150 GLY A CA 1
ATOM 1163 C C . GLY A 1 150 ? -28.625 27.375 15.172 1 38.22 150 GLY A C 1
ATOM 1164 O O . GLY A 1 150 ? -28.719 28.438 14.562 1 38.22 150 GLY A O 1
ATOM 1165 N N . SER A 1 151 ? -28.844 26.484 14.172 1 39.41 151 SER A N 1
ATOM 1166 C CA . SER A 1 151 ? -30.156 26.875 13.641 1 39.41 151 SER A CA 1
ATOM 1167 C C . SER A 1 151 ? -31.172 27.047 14.758 1 39.41 151 SER A C 1
ATOM 1169 O O . SER A 1 151 ? -31.625 26.062 15.359 1 39.41 151 SER A O 1
ATOM 1171 N N . LYS A 1 152 ? -30.953 28.125 15.586 1 37.66 152 LYS A N 1
ATOM 1172 C CA . LYS A 1 152 ? -32.031 28.781 16.344 1 37.66 152 LYS A CA 1
ATOM 1173 C C . LYS A 1 152 ? -33.281 28.906 15.492 1 37.66 152 LYS A C 1
ATOM 1175 O O . LYS A 1 152 ? -33.406 29.812 14.664 1 37.66 152 LYS A O 1
ATOM 1180 N N . LYS A 1 153 ? -33.781 27.938 14.664 1 38.12 153 LYS A N 1
ATOM 1181 C CA . LYS A 1 153 ? -35.156 28.359 14.359 1 38.12 153 LYS A CA 1
ATOM 1182 C C . LYS A 1 153 ? -35.938 28.625 15.633 1 38.12 153 LYS A C 1
ATOM 1184 O O . LYS A 1 153 ? -36.188 27.703 16.422 1 38.12 153 LYS A O 1
ATOM 1189 N N . LYS A 1 154 ? -35.719 29.812 16.234 1 33.97 154 LYS A N 1
ATOM 1190 C CA . LYS A 1 154 ? -36.75 30.422 17.062 1 33.97 154 LYS A CA 1
ATOM 1191 C C . LYS A 1 154 ? -38.125 30.344 16.391 1 33.97 154 LYS A C 1
ATOM 1193 O O . LYS A 1 154 ? -38.344 30.953 15.328 1 33.97 154 LYS A O 1
ATOM 1198 N N . ALA A 1 155 ? -38.875 29.094 16.469 1 31.8 155 ALA A N 1
ATOM 1199 C CA . ALA A 1 155 ? -40.312 29.344 16.641 1 31.8 155 ALA A CA 1
ATOM 1200 C C . ALA A 1 155 ? -40.625 29.719 18.094 1 31.8 155 ALA A C 1
ATOM 1202 O O . ALA A 1 155 ? -39.969 29.25 19.016 1 31.8 155 ALA A O 1
ATOM 1203 N N . MET B 1 1 ? 6.188 34.406 19.688 1 31.38 1 MET B N 1
ATOM 1204 C CA . MET B 1 1 ? 6.855 33.188 19.297 1 31.38 1 MET B CA 1
ATOM 1205 C C . MET B 1 1 ? 7.23 33.219 17.812 1 31.38 1 MET B C 1
ATOM 1207 O O . MET B 1 1 ? 6.406 33.562 16.969 1 31.38 1 MET B O 1
ATOM 1211 N N . PRO B 1 2 ? 8.43 33.438 17.422 1 36.59 2 PRO B N 1
ATOM 1212 C CA . PRO B 1 2 ? 8.719 33.531 15.992 1 36.59 2 PRO B CA 1
ATOM 1213 C C . PRO B 1 2 ? 8 32.469 15.164 1 36.59 2 PRO B C 1
ATOM 1215 O O . PRO B 1 2 ? 7.777 31.359 15.648 1 36.59 2 PRO B O 1
ATOM 1218 N N . GLN B 1 3 ? 6.957 32.75 14.438 1 39.72 3 GLN B N 1
ATOM 1219 C CA . GLN B 1 3 ? 6.34 31.812 13.508 1 39.72 3 GLN B CA 1
ATOM 1220 C C . GLN B 1 3 ? 7.391 30.953 12.82 1 39.72 3 GLN B C 1
ATOM 1222 O O . GLN B 1 3 ? 8.242 31.453 12.086 1 39.72 3 GLN B O 1
ATOM 1227 N N . SER B 1 4 ? 8.109 30.031 13.461 1 46.03 4 SER B N 1
ATOM 1228 C CA . SER B 1 4 ? 9.109 29.156 12.852 1 46.03 4 SER B CA 1
ATOM 1229 C C . SER B 1 4 ? 8.781 28.875 11.391 1 46.03 4 SER B C 1
ATOM 1231 O O . SER B 1 4 ? 7.699 28.375 11.078 1 46.03 4 SER B O 1
ATOM 1233 N N . SER B 1 5 ? 9.164 29.719 10.531 1 52.56 5 SER B N 1
ATOM 1234 C CA . SER B 1 5 ? 8.969 29.688 9.086 1 52.56 5 SER B CA 1
ATOM 1235 C C . SER B 1 5 ? 9.172 28.297 8.531 1 52.56 5 SER B C 1
ATOM 1237 O O . SER B 1 5 ? 10.219 27.672 8.758 1 52.56 5 SER B O 1
ATOM 1239 N N . GLN B 1 6 ? 8.172 27.406 8.445 1 61.5 6 GLN B N 1
ATOM 124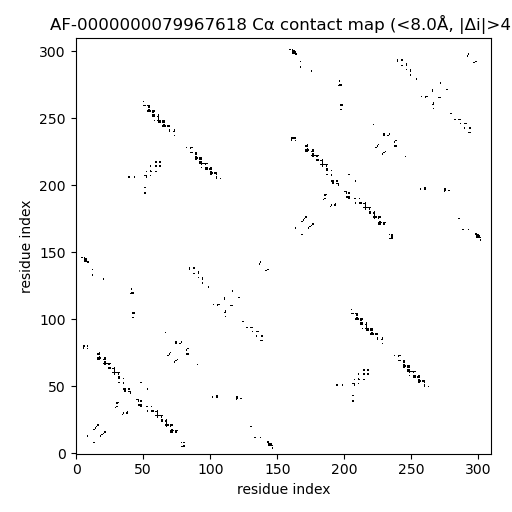0 C CA . GLN B 1 6 ? 8.281 26.094 7.82 1 61.5 6 GLN B CA 1
ATOM 1241 C C . GLN B 1 6 ? 9.133 26.156 6.555 1 61.5 6 GLN B C 1
ATOM 1243 O O . GLN B 1 6 ? 9.039 27.125 5.789 1 61.5 6 GLN B O 1
ATOM 1248 N N . PRO B 1 7 ? 10.344 25.391 6.551 1 66.94 7 PRO B N 1
ATOM 1249 C CA . PRO B 1 7 ? 11.164 25.391 5.34 1 66.94 7 PRO B CA 1
ATOM 1250 C C . PRO B 1 7 ? 10.336 25.297 4.062 1 66.94 7 PRO B C 1
ATOM 1252 O O . PRO B 1 7 ? 9.297 24.625 4.043 1 66.94 7 PRO B O 1
ATOM 1255 N N . ASN B 1 8 ? 10.695 26.188 3.238 1 83.38 8 ASN B N 1
ATOM 1256 C CA . ASN B 1 8 ? 10.055 26.156 1.928 1 83.38 8 ASN B CA 1
ATOM 1257 C C . ASN B 1 8 ? 10.445 24.922 1.138 1 83.38 8 ASN B C 1
ATOM 1259 O O . ASN B 1 8 ? 11.633 24.609 1.005 1 83.38 8 ASN B O 1
ATOM 1263 N N . ILE B 1 9 ? 9.578 24.062 0.764 1 89.75 9 ILE B N 1
ATOM 1264 C CA . ILE B 1 9 ? 9.797 22.891 -0.073 1 89.75 9 ILE B CA 1
ATOM 1265 C C . ILE B 1 9 ? 10.023 23.328 -1.52 1 89.75 9 ILE B C 1
ATOM 1267 O O . ILE B 1 9 ? 9.156 23.938 -2.135 1 89.75 9 ILE B O 1
ATOM 1271 N N . PRO B 1 10 ? 11.266 23.062 -2.02 1 91.75 10 PRO B N 1
ATOM 1272 C CA . PRO B 1 10 ? 11.57 23.438 -3.4 1 91.75 10 PRO B CA 1
ATOM 1273 C C . PRO B 1 10 ? 10.555 22.891 -4.402 1 91.75 10 PRO B C 1
ATOM 1275 O O . PRO B 1 10 ? 9.945 21.844 -4.164 1 91.75 10 PRO B O 1
ATOM 1278 N N . SER B 1 11 ? 10.477 23.594 -5.52 1 93.31 11 SER B N 1
ATOM 1279 C CA . SER B 1 11 ? 9.492 23.25 -6.543 1 93.31 11 SER B CA 1
ATOM 1280 C C . SER B 1 11 ? 9.742 21.859 -7.117 1 93.31 11 SER B C 1
ATOM 1282 O O . SER B 1 11 ? 8.797 21.156 -7.465 1 93.31 11 SER B O 1
ATOM 1284 N N . ALA B 1 12 ? 11.023 21.469 -7.305 1 94.38 12 ALA B N 1
ATOM 1285 C CA . ALA B 1 12 ? 11.344 20.156 -7.867 1 94.38 12 ALA B CA 1
ATOM 1286 C C . ALA B 1 12 ? 10.719 19.031 -7.039 1 94.38 12 ALA B C 1
ATOM 1288 O O . ALA B 1 12 ? 10.164 18.078 -7.594 1 94.38 12 ALA B O 1
ATOM 1289 N N . TYR B 1 13 ? 10.766 19.094 -5.738 1 96.12 13 TYR B N 1
ATOM 1290 C CA . TYR B 1 13 ? 10.141 18.109 -4.859 1 96.12 13 TYR B CA 1
ATOM 1291 C C . TYR B 1 13 ? 8.617 18.172 -4.973 1 96.12 13 TYR B C 1
ATOM 1293 O O . TYR B 1 13 ? 7.957 17.125 -5.031 1 96.12 13 TYR B O 1
ATOM 1301 N N . ARG B 1 14 ? 8.094 19.328 -5.004 1 95.94 14 ARG B N 1
ATOM 1302 C CA . ARG B 1 14 ? 6.648 19.5 -5.082 1 95.94 14 ARG B CA 1
ATOM 1303 C C . ARG B 1 14 ? 6.098 18.875 -6.359 1 95.94 14 ARG B C 1
ATOM 1305 O O . ARG B 1 14 ? 5.094 18.156 -6.324 1 95.94 14 ARG B O 1
ATOM 1312 N N . ILE B 1 15 ? 6.754 19.203 -7.418 1 95.94 15 ILE B N 1
ATOM 1313 C CA . ILE B 1 15 ? 6.309 18.656 -8.703 1 95.94 15 ILE B CA 1
ATOM 1314 C C . ILE B 1 15 ? 6.41 17.125 -8.68 1 95.94 15 ILE B C 1
ATOM 1316 O O . ILE B 1 15 ? 5.477 16.438 -9.078 1 95.94 15 ILE B O 1
ATOM 1320 N N . PHE B 1 16 ? 7.504 16.641 -8.195 1 97.56 16 PHE B N 1
ATOM 1321 C CA . PHE B 1 16 ? 7.703 15.195 -8.18 1 97.56 16 PHE B CA 1
ATOM 1322 C C . PHE B 1 16 ? 6.684 14.516 -7.277 1 97.56 16 PHE B C 1
ATOM 1324 O O . PHE B 1 16 ? 5.992 13.586 -7.699 1 97.56 16 PHE B O 1
ATOM 1331 N N . PHE B 1 17 ? 6.52 14.938 -6.086 1 97.75 17 PHE B N 1
ATOM 1332 C CA . PHE B 1 17 ? 5.746 14.227 -5.074 1 97.75 17 PHE B CA 1
ATOM 1333 C C . PHE B 1 17 ? 4.25 14.438 -5.289 1 97.75 17 PHE B C 1
ATOM 1335 O O . PHE B 1 17 ? 3.441 13.562 -4.973 1 97.75 17 PHE B O 1
ATOM 1342 N N . THR B 1 18 ? 3.852 15.555 -5.922 1 97.19 18 THR B N 1
ATOM 1343 C CA . THR B 1 18 ? 2.422 15.844 -5.98 1 97.19 18 THR B CA 1
ATOM 1344 C C . THR B 1 18 ? 1.882 15.594 -7.387 1 97.19 18 THR B C 1
ATOM 1346 O O . THR B 1 18 ? 0.669 15.492 -7.582 1 97.19 18 THR B O 1
ATOM 1349 N N . TYR B 1 19 ? 2.732 15.453 -8.438 1 96.69 19 TYR B N 1
ATOM 1350 C CA . TYR B 1 19 ? 2.252 15.227 -9.797 1 96.69 19 TYR B CA 1
ATOM 1351 C C . TYR B 1 19 ? 2.82 13.93 -10.359 1 96.69 19 TYR B C 1
ATOM 1353 O O . TYR B 1 19 ? 2.072 12.992 -10.656 1 96.69 19 TYR B O 1
ATOM 1361 N N . LEU B 1 20 ? 4.129 13.828 -10.383 1 97.5 20 LEU B N 1
ATOM 1362 C CA . LEU B 1 20 ? 4.754 12.688 -11.031 1 97.5 20 LEU B CA 1
ATOM 1363 C C . LEU B 1 20 ? 4.484 11.398 -10.258 1 97.5 20 LEU B C 1
ATOM 1365 O O . LEU B 1 20 ? 4.059 10.398 -10.828 1 97.5 20 LEU B O 1
ATOM 1369 N N . ASP B 1 21 ? 4.691 11.453 -8.984 1 97.19 21 ASP B N 1
ATOM 1370 C CA . ASP B 1 21 ? 4.523 10.266 -8.148 1 97.19 21 ASP B CA 1
ATOM 1371 C C . ASP B 1 21 ? 3.078 9.773 -8.188 1 97.19 21 ASP B C 1
ATOM 1373 O O . ASP B 1 21 ? 2.828 8.586 -8.414 1 97.19 21 ASP B O 1
ATOM 1377 N N . PRO B 1 22 ? 2.105 10.633 -8.047 1 97.75 22 PRO B N 1
ATOM 1378 C CA . PRO B 1 22 ? 0.719 10.172 -8.141 1 97.75 22 PRO B CA 1
ATOM 1379 C C . PRO B 1 22 ? 0.394 9.555 -9.5 1 97.75 22 PRO B C 1
ATOM 1381 O O . PRO B 1 22 ? -0.369 8.586 -9.578 1 97.75 22 PRO B O 1
ATOM 1384 N N . LEU B 1 23 ? 0.945 10.078 -10.539 1 97.62 23 LEU B N 1
ATOM 1385 C CA . LEU B 1 23 ? 0.71 9.531 -11.867 1 97.62 23 LEU B CA 1
ATOM 1386 C C . LEU B 1 23 ? 1.292 8.125 -11.984 1 97.62 23 LEU B C 1
ATOM 1388 O O . LEU B 1 23 ? 0.665 7.234 -12.562 1 97.62 23 LEU B O 1
ATOM 1392 N N . ILE B 1 24 ? 2.453 7.938 -11.445 1 97.06 24 ILE B N 1
ATOM 1393 C CA . ILE B 1 24 ? 3.1 6.629 -11.445 1 97.06 24 ILE B CA 1
ATOM 1394 C C . ILE B 1 24 ? 2.256 5.637 -10.641 1 97.06 24 ILE B C 1
ATOM 1396 O O . ILE B 1 24 ? 2.07 4.492 -11.062 1 97.06 24 ILE B O 1
ATOM 1400 N N . CYS B 1 25 ? 1.721 6.078 -9.531 1 98.12 25 CYS B N 1
ATOM 1401 C CA . CYS B 1 25 ? 0.893 5.223 -8.688 1 98.12 25 CYS B CA 1
ATOM 1402 C C . CYS B 1 25 ? -0.386 4.816 -9.414 1 98.12 25 CYS B C 1
ATOM 1404 O O . CYS B 1 25 ? -0.804 3.66 -9.344 1 98.12 25 CYS B O 1
ATOM 1406 N N . VAL B 1 26 ? -0.998 5.746 -10.141 1 98 26 VAL B N 1
ATOM 1407 C CA . VAL B 1 26 ? -2.23 5.449 -10.867 1 98 26 VAL B CA 1
ATOM 1408 C C . VAL B 1 26 ? -1.944 4.457 -11.992 1 98 26 VAL B C 1
ATOM 1410 O O . VAL B 1 26 ? -2.732 3.539 -12.234 1 98 26 VAL B O 1
ATOM 1413 N N . TRP B 1 27 ? -0.841 4.688 -12.641 1 97.19 27 TRP B N 1
ATOM 1414 C CA . TRP B 1 27 ? -0.43 3.738 -13.672 1 97.19 27 TRP B CA 1
ATOM 1415 C C . TRP B 1 27 ? -0.173 2.359 -13.07 1 97.19 27 TRP B C 1
ATOM 1417 O O . TRP B 1 27 ? -0.565 1.342 -13.648 1 97.19 27 TRP B O 1
ATOM 1427 N N . GLY B 1 28 ? 0.515 2.326 -11.953 1 97.25 28 GLY B N 1
ATOM 1428 C CA . GLY B 1 28 ? 0.73 1.07 -11.258 1 97.25 28 GLY B CA 1
ATOM 1429 C C . GLY B 1 28 ? -0.56 0.388 -10.844 1 97.25 28 GLY B C 1
ATOM 1430 O O . GLY B 1 28 ? -0.702 -0.827 -10.992 1 97.25 28 GLY B O 1
ATOM 1431 N N . ALA B 1 29 ? -1.503 1.17 -10.367 1 98.62 29 ALA B N 1
ATOM 1432 C CA . ALA B 1 29 ? -2.801 0.621 -9.984 1 98.62 29 ALA B CA 1
ATOM 1433 C C . ALA B 1 29 ? -3.518 0.012 -11.188 1 98.62 29 ALA B C 1
ATOM 1435 O O . ALA B 1 29 ? -4.059 -1.092 -11.094 1 98.62 29 ALA B O 1
ATOM 1436 N N . TYR B 1 30 ? -3.49 0.698 -12.281 1 98.31 30 TYR B N 1
ATOM 1437 C CA . TYR B 1 30 ? -4.121 0.201 -13.5 1 98.31 30 TYR B CA 1
ATOM 1438 C C . TYR B 1 30 ? -3.551 -1.155 -13.891 1 98.31 30 TYR B C 1
ATOM 1440 O O . TYR B 1 30 ? -4.301 -2.09 -14.188 1 98.31 30 TYR B O 1
ATOM 1448 N N . MET B 1 31 ? -2.248 -1.271 -13.914 1 97.69 31 MET B N 1
ATOM 1449 C CA . MET B 1 31 ? -1.607 -2.529 -14.289 1 97.69 31 MET B CA 1
ATOM 1450 C C . MET B 1 31 ? -1.922 -3.623 -13.281 1 97.69 31 MET B C 1
ATOM 1452 O O . MET B 1 31 ? -2.158 -4.773 -13.656 1 97.69 31 MET B O 1
ATOM 1456 N N . ASP B 1 32 ? -1.936 -3.289 -12 1 98.5 32 ASP B N 1
ATOM 1457 C CA . ASP B 1 32 ? -2.238 -4.254 -10.945 1 98.5 32 ASP B CA 1
ATOM 1458 C C . ASP B 1 32 ? -3.654 -4.805 -11.094 1 98.5 32 ASP B C 1
ATOM 1460 O O . ASP B 1 32 ? -3.891 -5.996 -10.883 1 98.5 32 ASP B O 1
ATOM 1464 N N . PHE B 1 33 ? -4.574 -3.979 -11.523 1 98.56 33 PHE B N 1
ATOM 1465 C CA . PHE B 1 33 ? -5.973 -4.375 -11.609 1 98.56 33 PHE B CA 1
ATOM 1466 C C . PHE B 1 33 ? -6.234 -5.164 -12.883 1 98.56 33 PHE B C 1
ATOM 1468 O O . PHE B 1 33 ? -7.043 -6.094 -12.891 1 98.56 33 PHE B O 1
ATOM 1475 N N . PHE B 1 34 ? -5.5 -4.859 -13.992 1 98.06 34 PHE B N 1
ATOM 1476 C CA . PHE B 1 34 ? -6.043 -5.309 -15.273 1 98.06 34 PHE B CA 1
ATOM 1477 C C . PHE B 1 34 ? -4.984 -6.035 -16.094 1 98.06 34 PHE B C 1
ATOM 1479 O O . PHE B 1 34 ? -5.297 -6.66 -17.109 1 98.06 34 PHE B O 1
ATOM 1486 N N . ASP B 1 35 ? -3.74 -6 -15.672 1 97.94 35 ASP B N 1
ATOM 1487 C CA . ASP B 1 35 ? -2.697 -6.633 -16.469 1 97.94 35 ASP B CA 1
ATOM 1488 C C . ASP B 1 35 ? -1.676 -7.34 -15.586 1 97.94 35 ASP B C 1
ATOM 1490 O O . ASP B 1 35 ? -0.485 -7.023 -15.625 1 97.94 35 ASP B O 1
ATOM 1494 N N . PRO B 1 36 ? -2.145 -8.359 -14.906 1 97.69 36 PRO B N 1
ATOM 1495 C CA . PRO B 1 36 ? -1.238 -9.078 -14.008 1 97.69 36 PRO B CA 1
ATOM 1496 C C . PRO B 1 36 ? -0.032 -9.664 -14.734 1 97.69 36 PRO B C 1
ATOM 1498 O O . PRO B 1 36 ? 1.058 -9.75 -14.164 1 97.69 36 PRO B O 1
ATOM 1501 N N . THR B 1 37 ? -0.191 -10.094 -16.016 1 97.62 37 THR B N 1
ATOM 1502 C CA . THR B 1 37 ? 0.915 -10.664 -16.781 1 97.62 37 THR B CA 1
ATOM 1503 C C . THR B 1 37 ? 2.021 -9.625 -16.984 1 97.62 37 THR B C 1
ATOM 1505 O O . THR B 1 37 ? 3.201 -9.93 -16.797 1 97.62 37 THR B O 1
ATOM 1508 N N . LEU B 1 38 ? 1.604 -8.477 -17.312 1 96 38 LEU B N 1
ATOM 1509 C CA . LEU B 1 38 ? 2.586 -7.414 -17.516 1 96 38 LEU B CA 1
ATOM 1510 C C . LEU B 1 38 ? 3.332 -7.109 -16.219 1 96 38 LEU B C 1
ATOM 1512 O O . LEU B 1 38 ? 4.555 -6.953 -16.234 1 96 38 LEU B O 1
ATOM 1516 N N . VAL B 1 39 ? 2.67 -7.027 -15.133 1 97.19 39 VAL B N 1
ATOM 1517 C CA . VAL B 1 39 ? 3.283 -6.695 -13.852 1 97.19 39 VAL B CA 1
ATOM 1518 C C . VAL B 1 39 ? 4.297 -7.773 -13.469 1 97.19 39 VAL B C 1
ATOM 1520 O O . VAL B 1 39 ? 5.434 -7.469 -13.109 1 97.19 39 VAL B O 1
ATOM 1523 N N . LEU B 1 40 ? 3.895 -8.984 -13.586 1 97.75 40 LEU B N 1
ATOM 1524 C CA . LEU B 1 40 ? 4.781 -10.086 -13.219 1 97.75 40 LEU B CA 1
ATOM 1525 C C . LEU B 1 40 ? 5.977 -10.164 -14.156 1 97.75 40 LEU B C 1
ATOM 1527 O O . LEU B 1 40 ? 7.086 -10.5 -13.727 1 97.75 40 LEU B O 1
ATOM 1531 N N . SER B 1 41 ? 5.73 -9.859 -15.391 1 96.19 41 SER B N 1
ATOM 1532 C CA . SER B 1 41 ? 6.781 -9.953 -16.391 1 96.19 41 SER B CA 1
ATOM 1533 C C . SER B 1 41 ? 7.902 -8.961 -16.125 1 96.19 41 SER B C 1
ATOM 1535 O O . SER B 1 41 ? 8.992 -9.07 -16.688 1 96.19 41 SER B O 1
ATOM 1537 N N . SER B 1 42 ? 7.633 -8 -15.242 1 94.31 42 SER B N 1
ATOM 1538 C CA . SER B 1 42 ? 8.664 -7.031 -14.891 1 94.31 42 SER B CA 1
ATOM 1539 C C . SER B 1 42 ? 9.883 -7.719 -14.281 1 94.31 42 SER B C 1
ATOM 1541 O O . SER B 1 42 ? 11.008 -7.238 -14.422 1 94.31 42 SER B O 1
ATOM 1543 N N . HIS B 1 43 ? 9.633 -8.852 -13.586 1 94.88 43 HIS B N 1
ATOM 1544 C CA . HIS B 1 43 ? 10.781 -9.477 -12.938 1 94.88 43 HIS B CA 1
ATOM 1545 C C . HIS B 1 43 ? 10.734 -11 -13.094 1 94.88 43 HIS B C 1
ATOM 1547 O O . HIS B 1 43 ? 11.617 -11.703 -12.594 1 94.88 43 HIS B O 1
ATOM 1553 N N . ILE B 1 44 ? 9.766 -11.477 -13.703 1 96.88 44 ILE B N 1
ATOM 1554 C CA . ILE B 1 44 ? 9.617 -12.914 -13.945 1 96.88 44 ILE B CA 1
ATOM 1555 C C . ILE B 1 44 ? 9.445 -13.172 -15.438 1 96.88 44 ILE B C 1
ATOM 1557 O O . ILE B 1 44 ? 8.406 -12.852 -16.016 1 96.88 44 ILE B O 1
ATOM 1561 N N . PRO B 1 45 ? 10.391 -13.82 -16.047 1 96.19 45 PRO B N 1
ATOM 1562 C CA . PRO B 1 45 ? 10.234 -14.141 -17.469 1 96.19 45 PRO B CA 1
ATOM 1563 C C . PRO B 1 45 ? 9.102 -15.125 -17.734 1 96.19 45 PRO B C 1
ATOM 1565 O O . PRO B 1 45 ? 8.945 -16.109 -16.984 1 96.19 45 PRO B O 1
ATOM 1568 N N . ASN B 1 46 ? 8.211 -14.883 -18.688 1 94.56 46 ASN B N 1
ATOM 1569 C CA . ASN B 1 46 ? 7.137 -15.742 -19.172 1 94.56 46 ASN B CA 1
ATOM 1570 C C . ASN B 1 46 ? 6.199 -16.156 -18.031 1 94.56 46 ASN B C 1
ATOM 1572 O O . ASN B 1 46 ? 5.938 -17.344 -17.844 1 94.56 46 ASN B O 1
ATOM 1576 N N . PRO B 1 47 ? 5.664 -15.188 -17.312 1 96.19 47 PRO B N 1
ATOM 1577 C CA . PRO B 1 47 ? 4.809 -15.516 -16.172 1 96.19 47 PRO B CA 1
ATOM 1578 C C . PRO B 1 47 ? 3.443 -16.047 -16.578 1 96.19 47 PRO B C 1
ATOM 1580 O O . PRO B 1 47 ? 2.938 -15.703 -17.656 1 96.19 47 PRO B O 1
ATOM 1583 N N . THR B 1 48 ? 2.855 -16.906 -15.844 1 96.38 48 THR B N 1
ATOM 1584 C CA . THR B 1 48 ? 1.491 -17.406 -15.969 1 96.38 48 THR B CA 1
ATOM 1585 C C . THR B 1 48 ? 0.685 -17.109 -14.711 1 96.38 48 THR B C 1
ATOM 1587 O O . THR B 1 48 ? 0.543 -17.969 -13.836 1 96.38 48 THR B O 1
ATOM 1590 N N . PRO B 1 49 ? 0.116 -15.961 -14.672 1 97.81 49 PRO B N 1
ATOM 1591 C CA . PRO B 1 49 ? -0.608 -15.578 -13.453 1 97.81 49 PRO B CA 1
ATOM 1592 C C . PRO B 1 49 ? -1.776 -16.516 -13.148 1 97.81 49 PRO B C 1
ATOM 1594 O O . PRO B 1 49 ? -2.539 -16.875 -14.047 1 97.81 49 PRO B O 1
ATOM 1597 N N . ASP B 1 50 ? -1.852 -16.938 -11.914 1 97.88 50 ASP B N 1
ATOM 1598 C CA . ASP B 1 50 ? -2.994 -17.719 -11.438 1 97.88 50 ASP B CA 1
ATOM 1599 C C . ASP B 1 50 ? -3.936 -16.844 -10.602 1 97.88 50 ASP B C 1
ATOM 1601 O O . ASP B 1 50 ? -3.805 -15.625 -10.578 1 97.88 50 ASP B O 1
ATOM 1605 N N . ILE B 1 51 ? -4.875 -17.469 -9.945 1 97.62 51 ILE B N 1
ATOM 1606 C CA . ILE B 1 51 ? -5.898 -16.781 -9.172 1 97.62 51 ILE B CA 1
ATOM 1607 C C . ILE B 1 51 ? -5.25 -16.031 -8.016 1 97.62 51 ILE B C 1
ATOM 1609 O O . ILE B 1 51 ? -5.668 -14.922 -7.672 1 97.62 51 ILE B O 1
ATOM 1613 N N . GLY B 1 52 ? -4.227 -16.609 -7.414 1 98.12 52 GLY B N 1
ATOM 1614 C CA . GLY B 1 52 ? -3.529 -15.969 -6.309 1 98.12 52 GLY B CA 1
ATOM 1615 C C . GLY B 1 52 ? -2.789 -14.711 -6.719 1 98.12 52 GLY B C 1
ATOM 1616 O O . GLY B 1 52 ? -2.828 -13.703 -6.008 1 98.12 52 GLY B O 1
ATOM 1617 N N . HIS B 1 53 ? -2.119 -14.773 -7.852 1 98.56 53 HIS B N 1
ATOM 1618 C CA . HIS B 1 53 ? -1.439 -13.586 -8.367 1 98.56 53 HIS B CA 1
ATOM 1619 C C . HIS B 1 53 ? -2.422 -12.445 -8.586 1 98.56 53 HIS B C 1
ATOM 1621 O O . HIS B 1 53 ? -2.164 -11.312 -8.164 1 98.56 53 HIS B O 1
ATOM 1627 N N . ARG B 1 54 ? -3.531 -12.75 -9.195 1 98.31 54 ARG B N 1
ATOM 1628 C CA . ARG B 1 54 ? -4.52 -11.727 -9.516 1 98.31 54 ARG B CA 1
ATOM 1629 C C . ARG B 1 54 ? -5.105 -11.109 -8.25 1 98.31 54 ARG B C 1
ATOM 1631 O O . ARG B 1 54 ? -5.309 -9.898 -8.18 1 98.31 54 ARG B O 1
ATOM 1638 N N . MET B 1 55 ? -5.332 -11.906 -7.297 1 98.5 55 MET B N 1
ATOM 1639 C CA . MET B 1 55 ? -5.902 -11.422 -6.039 1 98.5 55 MET B CA 1
ATOM 1640 C C . MET B 1 55 ? -4.953 -10.461 -5.34 1 98.5 55 MET B C 1
ATOM 1642 O O . MET B 1 55 ? -5.348 -9.359 -4.961 1 98.5 55 MET B O 1
ATOM 1646 N N . ILE B 1 56 ? -3.709 -10.875 -5.234 1 98.56 56 ILE B N 1
ATOM 1647 C CA . ILE B 1 56 ? -2.76 -10.062 -4.477 1 98.56 56 ILE B CA 1
ATOM 1648 C C . ILE B 1 56 ? -2.428 -8.789 -5.254 1 98.56 56 ILE B C 1
ATOM 1650 O O . ILE B 1 56 ? -2.254 -7.723 -4.664 1 98.56 56 ILE B O 1
ATOM 1654 N N . LEU B 1 57 ? -2.424 -8.914 -6.566 1 98.75 57 LEU B N 1
ATOM 1655 C CA . LEU B 1 57 ? -2.156 -7.727 -7.375 1 98.75 57 LEU B CA 1
ATOM 1656 C C . LEU B 1 57 ? -3.309 -6.734 -7.281 1 98.75 57 LEU B C 1
ATOM 1658 O O . LEU B 1 57 ? -3.086 -5.523 -7.219 1 98.75 57 LEU B O 1
ATOM 1662 N N . ALA B 1 58 ? -4.5 -7.227 -7.297 1 98.69 58 ALA B N 1
ATOM 1663 C CA . ALA B 1 58 ? -5.637 -6.324 -7.133 1 98.69 58 ALA B CA 1
ATOM 1664 C C . ALA B 1 58 ? -5.566 -5.594 -5.797 1 98.69 58 ALA B C 1
ATOM 1666 O O . ALA B 1 58 ? -5.887 -4.402 -5.715 1 98.69 58 ALA B O 1
ATOM 1667 N N . GLN B 1 59 ? -5.172 -6.273 -4.742 1 98.62 59 GLN B N 1
ATOM 1668 C CA . GLN B 1 59 ? -4.992 -5.648 -3.434 1 98.62 59 GLN B CA 1
ATOM 1669 C C . GLN B 1 59 ? -3.869 -4.617 -3.467 1 98.62 59 GLN B C 1
ATOM 1671 O O . GLN B 1 59 ? -4.008 -3.523 -2.914 1 98.62 59 GLN B O 1
ATOM 1676 N N . ARG B 1 60 ? -2.76 -4.977 -4.121 1 98.69 60 ARG B N 1
ATOM 1677 C CA . ARG B 1 60 ? -1.655 -4.035 -4.273 1 98.69 60 ARG B CA 1
ATOM 1678 C C . ARG B 1 60 ? -2.082 -2.816 -5.086 1 98.69 60 ARG B C 1
ATOM 1680 O O . ARG B 1 60 ? -1.621 -1.702 -4.828 1 98.69 60 ARG B O 1
ATOM 1687 N N . GLY B 1 61 ? -2.982 -3.059 -6.062 1 98.75 61 GLY B N 1
ATOM 1688 C CA . GLY B 1 61 ? -3.537 -1.933 -6.797 1 98.75 61 GLY B CA 1
ATOM 1689 C C . GLY B 1 61 ? -4.227 -0.919 -5.902 1 98.75 61 GLY B C 1
ATOM 1690 O O . GLY B 1 61 ? -4.113 0.289 -6.121 1 98.75 61 GLY B O 1
ATOM 1691 N N . GLY B 1 62 ? -4.961 -1.421 -4.938 1 98.81 62 GLY B N 1
ATOM 1692 C CA . GLY B 1 62 ? -5.543 -0.526 -3.947 1 98.81 62 GLY B CA 1
ATOM 1693 C C . GLY B 1 62 ? -4.508 0.291 -3.199 1 98.81 62 GLY B C 1
ATOM 1694 O O . GLY B 1 62 ? -4.719 1.476 -2.93 1 98.81 62 GLY B O 1
ATOM 1695 N N . ALA B 1 63 ? -3.432 -0.349 -2.84 1 98.81 63 ALA B N 1
ATOM 1696 C CA . ALA B 1 63 ? -2.346 0.35 -2.156 1 98.81 63 ALA B CA 1
ATOM 1697 C C . ALA B 1 63 ? -1.758 1.445 -3.041 1 98.81 63 ALA B C 1
ATOM 1699 O O . ALA B 1 63 ? -1.462 2.543 -2.564 1 98.81 63 ALA B O 1
ATOM 1700 N N . MET B 1 64 ? -1.605 1.117 -4.32 1 98.69 64 MET B N 1
ATOM 1701 C CA . MET B 1 64 ? -1.092 2.111 -5.262 1 98.69 64 MET B CA 1
ATOM 1702 C C . MET B 1 64 ? -2.016 3.322 -5.328 1 98.69 64 MET B C 1
ATOM 1704 O O . MET B 1 64 ? -1.548 4.461 -5.379 1 98.69 64 MET B O 1
ATOM 1708 N N . LEU B 1 65 ? -3.271 3.068 -5.34 1 98.69 65 LEU B N 1
ATOM 1709 C CA . LEU B 1 65 ? -4.223 4.172 -5.332 1 98.69 65 LEU B CA 1
ATOM 1710 C C . LEU B 1 65 ? -4.105 4.988 -4.051 1 98.69 65 LEU B C 1
ATOM 1712 O O . LEU B 1 65 ? -4.207 6.219 -4.082 1 98.69 65 LEU B O 1
ATOM 1716 N N . ASN B 1 66 ? -3.922 4.316 -2.941 1 98.81 66 ASN B N 1
ATOM 1717 C CA . ASN B 1 66 ? -3.717 4.996 -1.668 1 98.81 66 ASN B CA 1
ATOM 1718 C C . ASN B 1 66 ? -2.521 5.941 -1.724 1 98.81 66 ASN B C 1
ATOM 1720 O O . ASN B 1 66 ? -2.641 7.121 -1.383 1 98.81 66 ASN B O 1
ATOM 1724 N N . PHE B 1 67 ? -1.402 5.414 -2.225 1 98.5 67 PHE B N 1
ATOM 1725 C CA . PHE B 1 67 ? -0.193 6.227 -2.309 1 98.5 67 PHE B CA 1
ATOM 1726 C C . PHE B 1 67 ? -0.424 7.453 -3.184 1 98.5 67 PHE B C 1
ATOM 1728 O O . PHE B 1 67 ? -0.039 8.562 -2.814 1 98.5 67 PHE B O 1
ATOM 1735 N N . GLY B 1 68 ? -1.014 7.219 -4.312 1 98.12 68 GLY B N 1
ATOM 1736 C CA . GLY B 1 68 ? -1.29 8.328 -5.215 1 98.12 68 GLY B CA 1
ATOM 1737 C C . GLY B 1 68 ? -2.217 9.367 -4.613 1 98.12 68 GLY B C 1
ATOM 1738 O O . GLY B 1 68 ? -2 10.57 -4.781 1 98.12 68 GLY B O 1
ATOM 1739 N N . PHE B 1 69 ? -3.23 8.906 -3.949 1 98.56 69 PHE B N 1
ATOM 1740 C CA . PHE B 1 69 ? -4.215 9.805 -3.354 1 98.56 69 PHE B CA 1
ATOM 1741 C C . PHE B 1 69 ? -3.576 10.656 -2.264 1 98.56 69 PHE B C 1
ATOM 1743 O O . PHE B 1 69 ? -3.799 11.867 -2.207 1 98.56 69 PHE B O 1
ATOM 1750 N N . VAL B 1 70 ? -2.785 10.008 -1.419 1 98.31 70 VAL B N 1
ATOM 1751 C CA . VAL B 1 70 ? -2.115 10.727 -0.339 1 98.31 70 VAL B CA 1
ATOM 1752 C C . VAL B 1 70 ? -1.165 11.766 -0.923 1 98.31 70 VAL B C 1
ATOM 1754 O O . VAL B 1 70 ? -1.127 12.906 -0.458 1 98.31 70 VAL B O 1
ATOM 1757 N N . SER B 1 71 ? -0.51 11.43 -1.897 1 96.94 71 SER B N 1
ATOM 1758 C CA . SER B 1 71 ? 0.433 12.344 -2.535 1 96.94 71 SER B CA 1
ATOM 1759 C C . SER B 1 71 ? -0.294 13.477 -3.254 1 96.94 71 SER B C 1
ATOM 1761 O O . SER B 1 71 ? 0.078 14.641 -3.119 1 96.94 71 SER B O 1
ATOM 1763 N N . ALA B 1 72 ? -1.342 13.203 -3.914 1 97.19 72 ALA B N 1
ATOM 1764 C CA . ALA B 1 72 ? -2.055 14.188 -4.727 1 97.19 72 ALA B CA 1
ATOM 1765 C C . ALA B 1 72 ? -2.91 15.102 -3.859 1 97.19 72 ALA B C 1
ATOM 1767 O O . ALA B 1 72 ? -3.084 16.281 -4.172 1 97.19 72 ALA B O 1
ATOM 1768 N N . VAL B 1 73 ? -3.422 14.539 -2.799 1 98.12 73 VAL B N 1
ATOM 1769 C CA . VAL B 1 73 ? -4.43 15.297 -2.062 1 98.12 73 VAL B CA 1
ATOM 1770 C C . VAL B 1 73 ? -3.836 15.805 -0.751 1 98.12 73 VAL B C 1
ATOM 1772 O O . VAL B 1 73 ? -3.854 17.016 -0.481 1 98.12 73 VAL B O 1
ATOM 1775 N N . LEU B 1 74 ? -3.213 14.969 0.043 1 97.81 74 LEU B N 1
ATOM 1776 C CA . LEU B 1 74 ? -2.721 15.359 1.359 1 97.81 74 LEU B CA 1
ATOM 1777 C C . LEU B 1 74 ? -1.57 16.359 1.236 1 97.81 74 LEU B C 1
ATOM 1779 O O . LEU B 1 74 ? -1.547 17.375 1.931 1 97.81 74 LEU B O 1
ATOM 1783 N N . LEU B 1 75 ? -0.692 16.078 0.35 1 96.81 75 LEU B N 1
ATOM 1784 C CA . LEU B 1 75 ? 0.484 16.938 0.231 1 96.81 75 LEU B CA 1
ATOM 1785 C C . LEU B 1 75 ? 0.118 18.281 -0.394 1 96.81 75 LEU B C 1
ATOM 1787 O O . LEU B 1 75 ? 0.838 19.266 -0.222 1 96.81 75 LEU B O 1
ATOM 1791 N N . ARG B 1 76 ? -1.016 18.391 -1.035 1 95.19 76 ARG B N 1
ATOM 1792 C CA . ARG B 1 76 ? -1.494 19.672 -1.549 1 95.19 76 ARG B CA 1
ATOM 1793 C C . ARG B 1 76 ? -2.307 20.406 -0.495 1 95.19 76 ARG B C 1
ATOM 1795 O O . ARG B 1 76 ? -2.447 21.641 -0.561 1 95.19 76 ARG B O 1
ATOM 1802 N N . TYR B 1 77 ? -2.834 19.625 0.359 1 95.56 77 TYR B N 1
ATOM 1803 C CA . TYR B 1 77 ? -3.662 20.219 1.41 1 95.56 77 TYR B CA 1
ATOM 1804 C C . TYR B 1 77 ? -2.805 20.969 2.426 1 95.56 77 TYR B C 1
ATOM 1806 O O . TYR B 1 77 ? -3.24 21.969 2.994 1 95.56 77 TYR B O 1
ATOM 1814 N N . THR B 1 78 ? -1.552 20.469 2.693 1 92.94 78 THR B N 1
ATOM 1815 C CA . THR B 1 78 ? -0.706 21.109 3.701 1 92.94 78 THR B CA 1
ATOM 1816 C C . THR B 1 78 ? 0.723 21.266 3.188 1 92.94 78 THR B C 1
ATOM 1818 O O . THR B 1 78 ? 1.233 20.391 2.486 1 92.94 78 THR B O 1
ATOM 1821 N N . ALA B 1 79 ? 1.335 22.359 3.674 1 89.75 79 ALA B N 1
ATOM 1822 C CA . ALA B 1 79 ? 2.74 22.609 3.357 1 89.75 79 ALA B CA 1
ATOM 1823 C C . ALA B 1 79 ? 3.633 22.312 4.559 1 89.75 79 ALA B C 1
ATOM 1825 O O . ALA B 1 79 ? 4.816 22.656 4.559 1 89.75 79 ALA B O 1
ATOM 1826 N N . ASP B 1 80 ? 2.994 21.734 5.523 1 93.19 80 ASP B N 1
ATOM 1827 C CA . ASP B 1 80 ? 3.768 21.359 6.699 1 93.19 80 ASP B CA 1
ATOM 1828 C C . ASP B 1 80 ? 4.836 20.312 6.348 1 93.19 80 ASP B C 1
ATOM 1830 O O . ASP B 1 80 ? 4.516 19.172 6.039 1 93.19 80 ASP B O 1
ATOM 1834 N N . VAL B 1 81 ? 6.125 20.734 6.488 1 93.75 81 VAL B N 1
ATOM 1835 C CA . VAL B 1 81 ? 7.242 19.906 6.043 1 93.75 81 VAL B CA 1
ATOM 1836 C C . VAL B 1 81 ? 7.305 18.625 6.879 1 93.75 81 VAL B C 1
ATOM 1838 O O . VAL B 1 81 ? 7.754 17.594 6.395 1 93.75 81 VAL B O 1
ATOM 1841 N N . HIS B 1 82 ? 6.867 18.625 8.078 1 95.12 82 HIS B N 1
ATOM 1842 C CA . HIS B 1 82 ? 6.887 17.422 8.914 1 95.12 82 HIS B CA 1
ATOM 1843 C C . HIS B 1 82 ? 5.887 16.391 8.406 1 95.12 82 HIS B C 1
ATOM 1845 O O . HIS B 1 82 ? 6.16 15.188 8.445 1 95.12 82 HIS B O 1
ATOM 1851 N N . VAL B 1 83 ? 4.738 16.844 7.961 1 96.56 83 VAL B N 1
ATOM 1852 C CA . VAL B 1 83 ? 3.766 15.938 7.359 1 96.56 83 VAL B CA 1
ATOM 1853 C C . VAL B 1 83 ? 4.355 15.305 6.102 1 96.56 83 VAL B C 1
ATOM 1855 O O . VAL B 1 83 ? 4.25 14.086 5.902 1 96.56 83 VAL B O 1
ATOM 1858 N N . TRP B 1 84 ? 4.984 16.172 5.293 1 97.19 84 TRP B N 1
ATOM 1859 C CA . TRP B 1 84 ? 5.621 15.664 4.082 1 97.19 84 TRP B CA 1
ATOM 1860 C C . TRP B 1 84 ? 6.668 14.609 4.422 1 97.19 84 TRP B C 1
ATOM 1862 O O . TRP B 1 84 ? 6.746 13.57 3.764 1 97.19 84 TRP B O 1
ATOM 1872 N N . ARG B 1 85 ? 7.461 14.844 5.41 1 97.5 85 ARG B N 1
ATOM 1873 C CA . ARG B 1 85 ? 8.508 13.914 5.816 1 97.5 85 ARG B CA 1
ATOM 1874 C C . ARG B 1 85 ? 7.91 12.594 6.297 1 97.5 85 ARG B C 1
ATOM 1876 O O . ARG B 1 85 ? 8.406 11.516 5.953 1 97.5 85 ARG B O 1
ATOM 1883 N N . ILE B 1 86 ? 6.902 12.656 7.086 1 98.19 86 ILE B N 1
ATOM 1884 C CA . ILE B 1 86 ? 6.254 11.445 7.578 1 98.19 86 ILE B CA 1
ATOM 1885 C C . ILE B 1 86 ? 5.75 10.609 6.398 1 98.19 86 ILE B C 1
ATOM 1887 O O . ILE B 1 86 ? 5.973 9.398 6.348 1 98.19 86 ILE B O 1
ATOM 1891 N N . VAL B 1 87 ? 5.078 11.266 5.445 1 98.5 87 VAL B N 1
ATOM 1892 C CA . VAL B 1 87 ? 4.535 10.578 4.273 1 98.5 87 VAL B CA 1
ATOM 1893 C C . VAL B 1 87 ? 5.672 9.945 3.477 1 98.5 87 VAL B C 1
ATOM 1895 O O . VAL B 1 87 ? 5.566 8.797 3.039 1 98.5 87 VAL B O 1
ATOM 1898 N N . GLN B 1 88 ? 6.777 10.719 3.35 1 98.56 88 GLN B N 1
ATOM 1899 C CA . GLN B 1 88 ? 7.867 10.211 2.523 1 98.56 88 GLN B CA 1
ATOM 1900 C C . GLN B 1 88 ? 8.633 9.094 3.24 1 98.56 88 GLN B C 1
ATOM 1902 O O . GLN B 1 88 ? 9.148 8.18 2.602 1 98.56 88 GLN B O 1
ATOM 1907 N N . VAL B 1 89 ? 8.719 9.125 4.559 1 98.62 89 VAL B N 1
ATOM 1908 C CA . VAL B 1 89 ? 9.281 7.996 5.289 1 98.62 89 VAL B CA 1
ATOM 1909 C C . VAL B 1 89 ? 8.422 6.754 5.07 1 98.62 89 VAL B C 1
ATOM 1911 O O . VAL B 1 89 ? 8.945 5.668 4.809 1 98.62 89 VAL B O 1
ATOM 1914 N N . ALA B 1 90 ? 7.113 6.906 5.176 1 98.75 90 ALA B N 1
ATOM 1915 C CA . ALA B 1 90 ? 6.195 5.793 4.949 1 98.75 90 ALA B CA 1
ATOM 1916 C C . ALA B 1 90 ? 6.363 5.219 3.547 1 98.75 90 ALA B C 1
ATOM 1918 O O . ALA B 1 90 ? 6.41 3.998 3.371 1 98.75 90 ALA B O 1
ATOM 1919 N N . ASN B 1 91 ? 6.445 6.105 2.57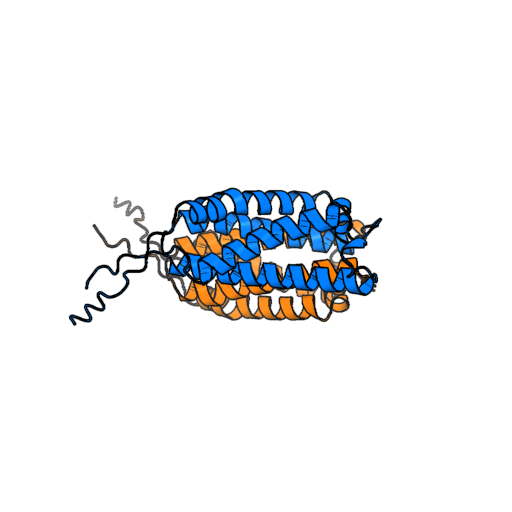2 1 98.75 91 ASN B N 1
ATOM 1920 C CA . ASN B 1 91 ? 6.629 5.656 1.195 1 98.75 91 ASN B CA 1
ATOM 1921 C C . ASN B 1 91 ? 8 5.027 0.988 1 98.75 91 ASN B C 1
ATOM 1923 O O . ASN B 1 91 ? 8.156 4.113 0.179 1 98.75 91 ASN B O 1
ATOM 1927 N N . PHE B 1 92 ? 9.008 5.543 1.676 1 98.62 92 PHE B N 1
ATOM 1928 C CA . PHE B 1 92 ? 10.359 4.996 1.58 1 98.62 92 PHE B CA 1
ATOM 1929 C C . PHE B 1 92 ? 10.383 3.543 2.035 1 98.62 92 PHE B C 1
ATOM 1931 O O . PHE B 1 92 ? 11.102 2.721 1.464 1 98.62 92 PHE B O 1
ATOM 1938 N N . LEU B 1 93 ? 9.555 3.189 3 1 98.62 93 LEU B N 1
ATOM 1939 C CA . LEU B 1 93 ? 9.422 1.808 3.445 1 98.62 93 LEU B CA 1
ATOM 1940 C C . LEU B 1 93 ? 8.891 0.923 2.32 1 98.62 93 LEU B C 1
ATOM 1942 O O . LEU B 1 93 ? 9.344 -0.211 2.152 1 98.62 93 LEU B O 1
ATOM 1946 N N . VAL B 1 94 ? 7.984 1.416 1.574 1 98.69 94 VAL B N 1
ATOM 1947 C CA . VAL B 1 94 ? 7.418 0.694 0.441 1 98.69 94 VAL B CA 1
ATOM 1948 C C . VAL B 1 94 ? 8.5 0.45 -0.61 1 98.69 94 VAL B C 1
ATOM 1950 O O . VAL B 1 94 ? 8.609 -0.652 -1.153 1 98.69 94 VAL B O 1
ATOM 1953 N N . ASP B 1 95 ? 9.32 1.509 -0.841 1 98.5 95 ASP B N 1
ATOM 1954 C CA . ASP B 1 95 ? 10.398 1.388 -1.817 1 98.5 95 ASP B CA 1
ATOM 1955 C C . ASP B 1 95 ? 11.398 0.311 -1.401 1 98.5 95 ASP B C 1
ATOM 1957 O O . ASP B 1 95 ? 11.828 -0.498 -2.227 1 98.5 95 ASP B O 1
ATOM 1961 N N . LEU B 1 96 ? 11.75 0.308 -0.164 1 98.62 96 LEU B N 1
ATOM 1962 C CA . LEU B 1 96 ? 12.719 -0.663 0.333 1 98.62 96 LEU B CA 1
ATOM 1963 C C . LEU B 1 96 ? 12.172 -2.08 0.239 1 98.62 96 LEU B C 1
ATOM 1965 O O . LEU B 1 96 ? 12.891 -3.01 -0.131 1 98.62 96 LEU B O 1
ATOM 1969 N N . ALA B 1 97 ? 10.93 -2.258 0.59 1 98.75 97 ALA B N 1
ATOM 1970 C CA . ALA B 1 97 ? 10.297 -3.568 0.471 1 98.75 97 ALA B CA 1
ATOM 1971 C C . ALA B 1 97 ? 10.25 -4.023 -0.985 1 98.75 97 ALA B C 1
ATOM 1973 O O . ALA B 1 97 ? 10.445 -5.207 -1.279 1 98.75 97 ALA B O 1
ATOM 1974 N N . TYR B 1 98 ? 9.914 -3.098 -1.872 1 98.62 98 TYR B N 1
ATOM 1975 C CA . TYR B 1 98 ? 9.906 -3.41 -3.297 1 98.62 98 TYR B CA 1
ATOM 1976 C C . TYR B 1 98 ? 11.266 -3.906 -3.758 1 98.62 98 TYR B C 1
ATOM 1978 O O . TYR B 1 98 ? 11.367 -4.938 -4.43 1 98.62 98 TYR B O 1
ATOM 1986 N N . LEU B 1 99 ? 12.281 -3.146 -3.412 1 98.19 99 LEU B N 1
ATOM 1987 C CA . LEU B 1 99 ? 13.633 -3.49 -3.842 1 98.19 99 LEU B CA 1
ATOM 1988 C C . LEU B 1 99 ? 14.07 -4.816 -3.234 1 98.19 99 LEU B C 1
ATOM 1990 O O . LEU B 1 99 ? 14.719 -5.629 -3.904 1 98.19 99 LEU B O 1
ATOM 1994 N N . TRP B 1 100 ? 13.727 -5.008 -2.018 1 98.31 100 TRP B N 1
ATOM 1995 C CA . TRP B 1 100 ? 14.016 -6.285 -1.369 1 98.31 100 TRP B CA 1
ATOM 1996 C C . TRP B 1 100 ? 13.289 -7.426 -2.066 1 98.31 100 TRP B C 1
ATOM 1998 O O . TRP B 1 100 ? 13.859 -8.5 -2.273 1 98.31 100 TRP B O 1
ATOM 2008 N N . ALA B 1 101 ? 12.062 -7.242 -2.396 1 98.5 101 ALA B N 1
ATOM 2009 C CA . ALA B 1 101 ? 11.25 -8.242 -3.088 1 98.5 101 ALA B CA 1
ATOM 2010 C C . ALA B 1 101 ? 11.852 -8.594 -4.445 1 98.5 101 ALA B C 1
ATOM 2012 O O . ALA B 1 101 ? 11.922 -9.766 -4.812 1 98.5 101 ALA B O 1
ATOM 2013 N N . VAL B 1 102 ? 12.25 -7.59 -5.148 1 97.88 102 VAL B N 1
ATOM 2014 C CA . VAL B 1 102 ? 12.812 -7.793 -6.477 1 97.88 102 VAL B CA 1
ATOM 2015 C C . VAL B 1 102 ? 14.156 -8.516 -6.363 1 97.88 102 VAL B C 1
ATOM 2017 O O . VAL B 1 102 ? 14.445 -9.43 -7.145 1 97.88 102 VAL B O 1
ATOM 2020 N N . TRP B 1 103 ? 14.953 -8.102 -5.43 1 97.69 103 TRP B N 1
ATOM 2021 C CA . TRP B 1 103 ? 16.203 -8.805 -5.184 1 97.69 103 TRP B CA 1
ATOM 2022 C C . TRP B 1 103 ? 15.953 -10.289 -4.93 1 97.69 103 TRP B C 1
ATOM 2024 O O . TRP B 1 103 ? 16.656 -11.141 -5.473 1 97.69 103 TRP B O 1
ATOM 2034 N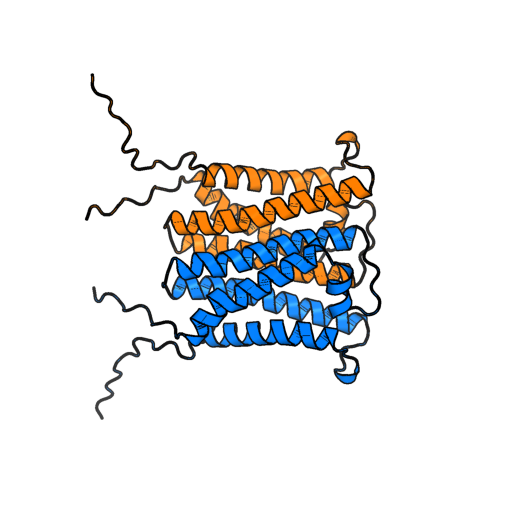 N . GLY B 1 104 ? 15 -10.609 -4.105 1 97.75 104 GLY B N 1
ATOM 2035 C CA . GLY B 1 104 ? 14.656 -11.992 -3.832 1 97.75 104 GLY B CA 1
ATOM 2036 C C . GLY B 1 104 ? 14.203 -12.75 -5.066 1 97.75 104 GLY B C 1
ATOM 2037 O O . GLY B 1 104 ? 14.602 -13.898 -5.273 1 97.75 104 GLY B O 1
ATOM 2038 N N . ALA B 1 105 ? 13.367 -12.133 -5.863 1 97.69 105 ALA B N 1
ATOM 2039 C CA . ALA B 1 105 ? 12.852 -12.773 -7.07 1 97.69 105 ALA B CA 1
ATOM 2040 C C . ALA B 1 105 ? 13.977 -13.055 -8.062 1 97.69 105 ALA B C 1
ATOM 2042 O O . ALA B 1 105 ? 14.055 -14.156 -8.625 1 97.69 105 ALA B O 1
ATOM 2043 N N . LEU B 1 106 ? 14.828 -12.086 -8.258 1 97.75 106 LEU B N 1
ATOM 2044 C CA . LEU B 1 106 ? 15.953 -12.258 -9.172 1 97.75 106 LEU B CA 1
ATOM 2045 C C . LEU B 1 106 ? 16.922 -13.32 -8.656 1 97.75 106 LEU B C 1
ATOM 2047 O O . LEU B 1 106 ? 17.406 -14.148 -9.422 1 97.75 106 LEU B O 1
ATOM 2051 N N . SER B 1 107 ? 17.172 -13.258 -7.363 1 98 107 SER B N 1
ATOM 2052 C CA . SER B 1 107 ? 18.062 -14.234 -6.75 1 98 107 SER B CA 1
ATOM 2053 C C . SER B 1 107 ? 17.547 -15.656 -6.922 1 98 107 SER B C 1
ATOM 2055 O O . SER B 1 107 ? 18.297 -16.562 -7.293 1 98 107 SER B O 1
ATOM 2057 N 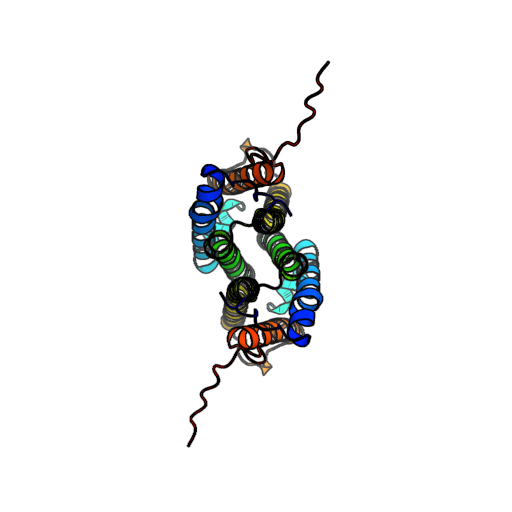N . ALA B 1 108 ? 16.281 -15.898 -6.738 1 97.5 108 ALA B N 1
ATOM 2058 C CA . ALA B 1 108 ? 15.664 -17.219 -6.832 1 97.5 108 ALA B CA 1
ATOM 2059 C C . ALA B 1 108 ? 15.734 -17.75 -8.258 1 97.5 108 ALA B C 1
ATOM 2061 O O . ALA B 1 108 ? 15.648 -18.969 -8.477 1 97.5 108 ALA B O 1
ATOM 2062 N N . GLN B 1 109 ? 15.969 -16.828 -9.188 1 97.44 109 GLN B N 1
ATOM 2063 C CA . GLN B 1 109 ? 16.016 -17.219 -10.594 1 97.44 109 GLN B CA 1
ATOM 2064 C C . GLN B 1 109 ? 17.438 -17.297 -11.102 1 97.44 109 GLN B C 1
ATOM 2066 O O . GLN B 1 109 ? 17.672 -17.578 -12.281 1 97.44 109 GLN B O 1
ATOM 2071 N N . GLY B 1 110 ? 18.438 -16.953 -10.234 1 97.56 110 GLY B N 1
ATOM 2072 C CA . GLY B 1 110 ? 19.828 -16.906 -10.664 1 97.56 110 GLY B CA 1
ATOM 2073 C C . GLY B 1 110 ? 20.125 -15.734 -11.586 1 97.56 110 GLY B C 1
ATOM 2074 O O . GLY B 1 110 ? 20.984 -15.828 -12.453 1 97.56 110 GLY B O 1
ATOM 2075 N N . ARG B 1 111 ? 19.344 -14.648 -11.414 1 97.31 111 ARG B N 1
ATOM 2076 C CA . ARG B 1 111 ? 19.438 -13.523 -12.336 1 97.31 111 ARG B CA 1
ATOM 2077 C C . ARG B 1 111 ? 19.906 -12.258 -11.617 1 97.31 111 ARG B C 1
ATOM 2079 O O . ARG B 1 111 ? 19.438 -11.156 -11.922 1 97.31 111 ARG B O 1
ATOM 2086 N N . LEU B 1 112 ? 20.766 -12.391 -10.703 1 96.56 112 LEU B N 1
ATOM 2087 C CA . LEU B 1 112 ? 21.25 -11.219 -9.992 1 96.56 112 LEU B CA 1
ATOM 2088 C C . LEU B 1 112 ? 22.266 -10.453 -10.828 1 96.56 112 LEU B C 1
ATOM 2090 O O . LEU B 1 112 ? 22.484 -9.258 -10.602 1 96.56 112 LEU B O 1
ATOM 2094 N N . ASP B 1 113 ? 22.828 -11.141 -11.805 1 96.56 113 ASP B N 1
ATOM 2095 C CA . ASP B 1 113 ? 23.766 -10.484 -12.711 1 96.56 113 ASP B CA 1
ATOM 2096 C C . ASP B 1 113 ? 23.031 -9.508 -13.641 1 96.56 113 ASP B C 1
ATOM 2098 O O . ASP B 1 113 ? 22.047 -9.883 -14.281 1 96.56 113 ASP B O 1
ATOM 2102 N N . VAL B 1 114 ? 23.5 -8.305 -13.758 1 94.69 114 VAL B N 1
ATOM 2103 C CA . VAL B 1 114 ? 22.844 -7.246 -14.523 1 94.69 114 VAL B CA 1
ATOM 2104 C C . VAL B 1 114 ? 22.75 -7.648 -15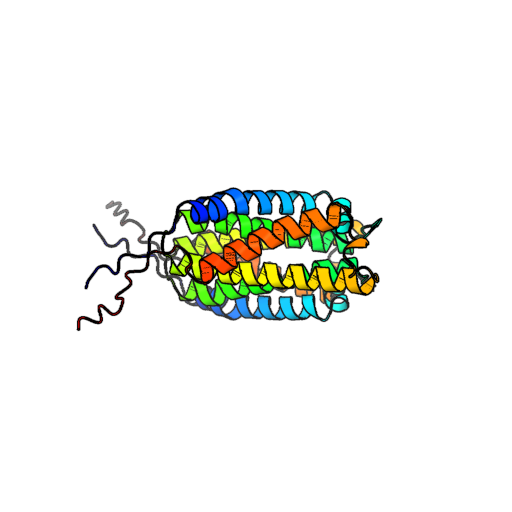.992 1 94.69 114 VAL B C 1
ATOM 2106 O O . VAL B 1 114 ? 21.828 -7.246 -16.703 1 94.69 114 VAL B O 1
ATOM 2109 N N . GLY B 1 115 ? 23.656 -8.414 -16.453 1 95.69 115 GLY B N 1
ATOM 2110 C CA . GLY B 1 115 ? 23.641 -8.891 -17.828 1 95.69 115 GLY B CA 1
ATOM 2111 C C . GLY B 1 115 ? 22.438 -9.742 -18.156 1 95.69 115 GLY B C 1
ATOM 2112 O O . GLY B 1 115 ? 22.094 -9.938 -19.328 1 95.69 115 GLY B O 1
ATOM 2113 N N . THR B 1 116 ? 21.781 -10.258 -17.094 1 95.5 116 THR B N 1
ATOM 2114 C CA . THR B 1 116 ? 20.625 -11.109 -17.297 1 95.5 116 THR B CA 1
ATOM 2115 C C . THR B 1 116 ? 19.328 -10.281 -17.312 1 95.5 116 THR B C 1
ATOM 2117 O O . THR B 1 116 ? 18.266 -10.805 -17.609 1 95.5 116 THR B O 1
ATOM 2120 N N . TRP B 1 117 ? 19.438 -9.008 -17.078 1 96.19 117 TRP B N 1
ATOM 2121 C CA . TRP B 1 117 ? 18.25 -8.172 -16.938 1 96.19 117 TRP B CA 1
ATOM 2122 C C . TRP B 1 117 ? 17.672 -7.801 -18.297 1 96.19 117 TRP B C 1
ATOM 2124 O O . TRP B 1 117 ? 18.406 -7.484 -19.234 1 96.19 117 TRP B O 1
ATOM 2134 N N . ARG B 1 118 ? 16.438 -7.883 -18.328 1 96.62 118 ARG B N 1
ATOM 2135 C CA . ARG B 1 118 ? 15.672 -7.504 -19.516 1 96.62 118 ARG B CA 1
ATOM 2136 C C . ARG B 1 118 ? 15.211 -6.055 -19.422 1 96.62 118 ARG B C 1
ATOM 2138 O O . ARG B 1 118 ? 15.367 -5.41 -18.391 1 96.62 118 ARG B O 1
ATOM 2145 N N . ALA B 1 119 ? 14.609 -5.547 -20.5 1 94.94 119 ALA B N 1
ATOM 2146 C CA . ALA B 1 119 ? 14.094 -4.184 -20.531 1 94.94 119 ALA B CA 1
ATOM 2147 C C . ALA B 1 119 ? 13.039 -3.969 -19.453 1 94.94 119 ALA B C 1
ATOM 2149 O O . ALA B 1 119 ? 12.977 -2.9 -18.844 1 94.94 119 ALA B O 1
ATOM 2150 N N . GLU B 1 120 ? 12.242 -5.012 -19.203 1 93.12 120 GLU B N 1
ATOM 2151 C CA . GLU B 1 120 ? 11.188 -4.934 -18.203 1 93.12 120 GLU B CA 1
ATOM 2152 C C . GLU B 1 120 ? 11.773 -4.797 -16.797 1 93.12 120 GLU B C 1
ATOM 2154 O O . GLU B 1 120 ? 11.242 -4.051 -15.977 1 93.12 120 GLU B O 1
ATOM 2159 N N . ASP B 1 121 ? 12.844 -5.492 -16.547 1 95 121 ASP B N 1
ATOM 2160 C CA . ASP B 1 121 ? 13.516 -5.406 -15.258 1 95 121 ASP B CA 1
ATOM 2161 C C . ASP B 1 121 ? 14.07 -4.004 -15.016 1 95 121 ASP B C 1
ATOM 2163 O O . ASP B 1 121 ? 13.836 -3.41 -13.961 1 95 121 ASP B O 1
ATOM 2167 N N . TRP B 1 122 ? 14.664 -3.504 -16.047 1 94.62 122 TRP B N 1
ATOM 2168 C CA . TRP B 1 122 ? 15.289 -2.188 -15.961 1 94.62 122 TRP B CA 1
ATOM 2169 C C . TRP B 1 122 ? 14.234 -1.099 -15.773 1 94.62 122 TRP B C 1
ATOM 2171 O O . TRP B 1 122 ? 14.422 -0.175 -14.977 1 94.62 122 TRP B O 1
ATOM 2181 N N . GLY B 1 123 ? 13.156 -1.188 -16.5 1 92.88 123 GLY B N 1
ATOM 2182 C CA . GLY B 1 123 ? 12.117 -0.171 -16.422 1 92.88 123 GLY B CA 1
ATOM 2183 C C . GLY B 1 123 ? 11.531 -0.008 -15.039 1 92.88 123 GLY B C 1
ATOM 2184 O O . GLY B 1 123 ? 11.461 1.106 -14.516 1 92.88 123 GLY B O 1
ATOM 2185 N N . SER B 1 124 ? 11.18 -1.092 -14.477 1 93.69 124 SER B N 1
ATOM 2186 C CA . SER B 1 124 ? 10.57 -1.052 -13.148 1 93.69 124 SER B CA 1
ATOM 2187 C C . SER B 1 124 ? 11.57 -0.594 -12.094 1 93.69 124 SER B C 1
ATOM 2189 O O . SER B 1 124 ? 11.234 0.195 -11.211 1 93.69 124 SER B O 1
ATOM 2191 N N . LEU B 1 125 ? 12.797 -1.001 -12.203 1 95.56 125 LEU B N 1
ATOM 2192 C CA . LEU B 1 125 ? 13.828 -0.653 -11.227 1 95.56 125 LEU B CA 1
ATOM 2193 C C . LEU B 1 125 ? 14.211 0.816 -11.352 1 95.56 125 LEU B C 1
ATOM 2195 O O . LEU B 1 125 ? 14.492 1.476 -10.352 1 95.56 125 LEU B O 1
ATOM 2199 N N . ALA B 1 126 ? 14.188 1.289 -12.562 1 95.06 126 ALA B N 1
ATOM 2200 C CA . ALA B 1 126 ? 14.555 2.688 -12.781 1 95.06 126 ALA B CA 1
ATOM 2201 C C . ALA B 1 126 ? 13.5 3.623 -12.195 1 95.06 126 ALA B C 1
ATOM 2203 O O . ALA B 1 126 ? 13.836 4.645 -11.594 1 95.06 126 ALA B O 1
ATOM 2204 N N . ILE B 1 127 ? 12.258 3.285 -12.391 1 95.38 127 ILE B N 1
ATOM 2205 C CA . ILE B 1 127 ? 11.172 4.117 -11.891 1 95.38 127 ILE B CA 1
ATOM 2206 C C . ILE B 1 127 ? 11.195 4.133 -10.359 1 95.38 127 ILE B C 1
ATOM 2208 O O . ILE B 1 127 ? 11.242 5.203 -9.742 1 95.38 127 ILE B O 1
ATOM 2212 N N . THR B 1 128 ? 11.25 2.975 -9.781 1 96.12 128 THR B N 1
ATOM 2213 C CA . THR B 1 128 ? 11.266 2.875 -8.328 1 96.12 128 THR B CA 1
ATOM 2214 C C . THR B 1 128 ? 12.57 3.418 -7.762 1 96.12 128 THR B C 1
ATOM 2216 O O . THR B 1 128 ? 12.578 4.09 -6.727 1 96.12 128 THR B O 1
ATOM 2219 N N . GLY B 1 129 ? 13.664 3.1 -8.461 1 96.94 129 GLY B N 1
ATOM 2220 C CA . GLY B 1 129 ? 14.961 3.609 -8.023 1 96.94 129 GLY B CA 1
ATOM 2221 C C . GLY B 1 129 ? 15.023 5.125 -8 1 96.94 129 GLY B C 1
ATOM 2222 O O . GLY B 1 129 ? 15.555 5.715 -7.059 1 96.94 129 GLY B O 1
ATOM 2223 N N . THR B 1 130 ? 14.516 5.723 -9 1 97.25 130 THR B N 1
ATOM 2224 C CA . THR B 1 130 ? 14.484 7.18 -9.062 1 97.25 130 THR B CA 1
ATOM 2225 C C . THR B 1 130 ? 13.641 7.75 -7.922 1 97.25 130 THR B C 1
ATOM 2227 O O . THR B 1 130 ? 14.062 8.68 -7.234 1 97.25 130 THR B O 1
ATOM 2230 N N . ALA B 1 131 ? 12.477 7.168 -7.719 1 97.44 131 ALA B N 1
ATOM 2231 C CA . ALA B 1 131 ? 11.625 7.613 -6.621 1 97.44 131 ALA B CA 1
ATOM 2232 C C . ALA B 1 131 ? 12.328 7.461 -5.281 1 97.44 131 ALA B C 1
ATOM 2234 O O . ALA B 1 131 ? 12.242 8.344 -4.422 1 97.44 131 ALA B O 1
ATOM 2235 N N . THR B 1 132 ? 13.023 6.379 -5.086 1 98.38 132 THR B N 1
ATOM 2236 C CA . THR B 1 132 ? 13.75 6.105 -3.852 1 98.38 132 THR B CA 1
ATOM 2237 C C . THR B 1 132 ? 14.82 7.16 -3.607 1 98.38 132 THR B C 1
ATOM 2239 O O . THR B 1 132 ? 14.961 7.672 -2.494 1 98.38 132 THR B O 1
ATOM 2242 N N . VAL B 1 133 ? 15.516 7.512 -4.633 1 98.06 133 VAL B N 1
ATOM 2243 C CA . VAL B 1 133 ? 16.594 8.492 -4.52 1 98.06 133 VAL B CA 1
ATOM 2244 C C . VAL B 1 133 ? 16 9.859 -4.191 1 98.06 133 VAL B C 1
ATOM 2246 O O . VAL B 1 133 ? 16.5 10.562 -3.309 1 98.06 133 VAL B O 1
ATOM 2249 N N . VAL B 1 134 ? 14.945 10.242 -4.867 1 97.88 134 VAL B N 1
ATOM 2250 C CA . VAL B 1 134 ? 14.312 11.531 -4.625 1 97.88 134 VAL B CA 1
ATOM 2251 C C . VAL B 1 134 ? 13.812 11.602 -3.182 1 97.88 134 VAL B C 1
ATOM 2253 O O . VAL B 1 134 ? 14.023 12.602 -2.494 1 97.88 134 VAL B O 1
ATOM 2256 N N . ARG B 1 135 ? 13.211 10.57 -2.725 1 98.12 135 ARG B N 1
ATOM 2257 C CA . ARG B 1 135 ? 12.727 10.523 -1.351 1 98.12 135 ARG B CA 1
ATOM 2258 C C . ARG B 1 135 ? 13.875 10.625 -0.355 1 98.12 135 ARG B C 1
ATOM 2260 O O . ARG B 1 135 ? 13.766 11.328 0.651 1 98.12 135 ARG B O 1
ATOM 2267 N N . ALA B 1 136 ? 14.914 9.891 -0.638 1 98 136 ALA B N 1
ATOM 2268 C CA . ALA B 1 136 ? 16.078 9.914 0.25 1 98 136 ALA B CA 1
ATOM 2269 C C . ALA B 1 136 ? 16.672 11.32 0.33 1 98 136 ALA B C 1
ATOM 2271 O O . ALA B 1 136 ? 17 11.805 1.418 1 98 136 ALA B O 1
ATOM 2272 N N . LEU B 1 137 ? 16.812 11.961 -0.785 1 97.31 137 LEU B N 1
ATOM 2273 C CA . LEU B 1 137 ? 17.344 13.32 -0.814 1 97.31 137 LEU B CA 1
ATOM 2274 C C . LEU B 1 137 ? 16.453 14.273 -0.034 1 97.31 137 LEU B C 1
ATOM 2276 O O . LEU B 1 137 ? 16.938 15.094 0.743 1 97.31 137 LEU B O 1
ATOM 2280 N N . PHE B 1 138 ? 15.18 14.148 -0.233 1 97.5 138 PHE B N 1
ATOM 2281 C CA . PHE B 1 138 ? 14.227 14.977 0.49 1 97.5 138 PHE B CA 1
ATOM 2282 C C . PHE B 1 138 ? 14.336 14.742 1.993 1 97.5 138 PHE B C 1
ATOM 2284 O O . PHE B 1 138 ? 14.383 15.703 2.771 1 97.5 138 PHE B O 1
ATOM 2291 N N . LEU B 1 139 ? 14.406 13.508 2.424 1 96.88 139 LEU B N 1
ATOM 2292 C CA . LEU B 1 139 ? 14.438 13.148 3.838 1 96.88 139 LEU B CA 1
ATOM 2293 C C . LEU B 1 139 ? 15.75 13.586 4.484 1 96.88 139 LEU B C 1
ATOM 2295 O O . LEU B 1 139 ? 15.789 13.867 5.684 1 96.88 139 LEU B O 1
ATOM 2299 N N . MET B 1 140 ? 16.797 13.703 3.682 1 96.38 140 MET B N 1
ATOM 2300 C CA . MET B 1 140 ? 18.078 14.18 4.172 1 96.38 140 MET B CA 1
ATOM 2301 C C . MET B 1 140 ? 18.109 15.703 4.223 1 96.38 140 MET B C 1
ATOM 2303 O O . MET B 1 140 ? 19.094 16.297 4.691 1 96.38 140 MET B O 1
ATOM 2307 N N . GLY B 1 141 ? 17.109 16.359 3.658 1 93.69 141 GLY B N 1
ATOM 2308 C CA . GLY B 1 141 ? 16.969 17.797 3.725 1 93.69 141 GLY B CA 1
ATOM 2309 C C . GLY B 1 141 ? 17.688 18.516 2.602 1 93.69 141 GLY B C 1
ATOM 2310 O O . GLY B 1 141 ? 17.906 19.734 2.676 1 93.69 141 GLY B O 1
ATOM 2311 N N . VAL B 1 142 ? 18.094 17.75 1.693 1 92.44 142 VAL B N 1
ATOM 2312 C CA . VAL B 1 142 ? 18.797 18.375 0.573 1 92.44 142 VAL B CA 1
ATOM 2313 C C . VAL B 1 142 ? 17.875 19.375 -0.119 1 92.44 142 VAL B C 1
ATOM 2315 O O . VAL B 1 142 ? 16.781 19.031 -0.547 1 92.44 142 VAL B O 1
ATOM 2318 N N . GLY B 1 143 ? 18.344 20.625 -0.132 1 88.94 143 GLY B N 1
ATOM 2319 C CA . GLY B 1 143 ? 17.594 21.656 -0.825 1 88.94 143 GLY B CA 1
ATOM 2320 C C . GLY B 1 143 ? 16.562 22.344 0.057 1 88.94 143 GLY B C 1
ATOM 2321 O O . GLY B 1 143 ? 15.93 23.312 -0.358 1 88.94 143 GLY B O 1
ATOM 2322 N N . LEU B 1 144 ? 16.344 21.797 1.202 1 84.19 144 LEU B N 1
ATOM 2323 C CA . LEU B 1 144 ? 15.367 22.406 2.098 1 84.19 144 LEU B CA 1
ATOM 2324 C C . LEU B 1 144 ? 15.984 23.547 2.887 1 84.19 144 LEU B C 1
ATOM 2326 O O . LEU B 1 144 ? 17.156 23.484 3.256 1 84.19 144 LEU B O 1
ATOM 2330 N N . LYS B 1 145 ? 15.922 24.719 2.41 1 70 145 LYS B N 1
ATOM 2331 C CA . LYS B 1 145 ? 16.516 25.906 3.045 1 70 145 LYS B CA 1
ATOM 2332 C C . LYS B 1 145 ? 16.109 26 4.516 1 70 145 LYS B C 1
ATOM 2334 O O . LYS B 1 145 ? 14.93 26.141 4.836 1 70 145 LYS B O 1
ATOM 2339 N N . GLY B 1 146 ? 16.5 25.141 5.363 1 55.75 146 GLY B N 1
ATOM 2340 C CA . GLY B 1 146 ? 16.281 25.406 6.773 1 55.75 146 GLY B CA 1
ATOM 2341 C C . GLY B 1 146 ? 16.719 26.797 7.191 1 55.75 146 GLY B C 1
ATOM 2342 O O . GLY B 1 146 ? 17.453 27.469 6.465 1 55.75 146 GLY B O 1
ATOM 2343 N N . ASP B 1 147 ? 15.969 27.469 8.18 1 46.38 147 ASP B N 1
ATOM 2344 C CA . ASP B 1 147 ? 16.547 28.5 9.031 1 46.38 147 ASP B CA 1
ATOM 2345 C C . ASP B 1 147 ? 17.938 28.078 9.531 1 46.38 147 ASP B C 1
ATOM 2347 O O . ASP B 1 147 ? 18.047 27.203 10.398 1 46.38 147 ASP B O 1
ATOM 2351 N N . GLY B 1 148 ? 18.828 27.625 8.812 1 40.16 148 GLY B N 1
ATOM 2352 C CA . GLY B 1 148 ? 20.188 27.438 9.289 1 40.16 148 GLY B CA 1
ATOM 2353 C C . GLY B 1 148 ? 20.625 28.516 10.258 1 40.16 148 GLY B C 1
ATOM 2354 O O . GLY B 1 148 ? 20.719 29.688 9.891 1 40.16 148 GLY B O 1
ATOM 2355 N N . ASN B 1 149 ? 20.141 28.484 11.523 1 39.84 149 ASN B N 1
ATOM 2356 C CA . ASN B 1 149 ? 21 29.094 12.531 1 39.84 149 ASN B CA 1
ATOM 2357 C C . ASN B 1 149 ? 22.469 28.719 12.336 1 39.84 149 ASN B C 1
ATOM 2359 O O . ASN B 1 149 ? 22.922 27.703 12.852 1 39.84 149 ASN B O 1
ATOM 2363 N N . GLY B 1 150 ? 22.891 28.516 11.219 1 37.22 150 GLY B N 1
ATOM 2364 C CA . GLY B 1 150 ? 24.312 28.203 11.188 1 37.22 150 GLY B CA 1
ATOM 2365 C C . GLY B 1 150 ? 25.156 29.156 12.023 1 37.22 150 GLY B C 1
ATOM 2366 O O . GLY B 1 150 ? 24.688 30.234 12.406 1 37.22 150 GLY B O 1
ATOM 2367 N N . SER B 1 151 ? 26.281 28.656 12.625 1 40.25 151 SER B N 1
ATOM 2368 C CA . SER B 1 151 ? 27.5 29.016 13.344 1 40.25 151 SER B CA 1
ATOM 2369 C C . SER B 1 151 ? 28.141 30.266 12.734 1 40.25 151 SER B C 1
ATOM 2371 O O . SER B 1 151 ? 28.766 30.203 11.672 1 40.25 151 SER B O 1
ATOM 2373 N N . LYS B 1 152 ? 27.469 31.438 12.641 1 37.91 152 LYS B N 1
ATOM 2374 C CA . LYS B 1 152 ? 28.484 32.469 12.414 1 37.91 152 LYS B CA 1
ATOM 2375 C C . LYS B 1 152 ? 29.578 32.406 13.461 1 37.91 152 LYS B C 1
ATOM 2377 O O . LYS B 1 152 ? 29.359 32.719 14.633 1 37.91 152 LYS B O 1
ATOM 2382 N N . LYS B 1 153 ? 30.422 31.328 13.414 1 36.59 153 LYS B N 1
ATOM 2383 C CA . LYS B 1 153 ? 31.703 31.547 14.07 1 36.59 153 LYS B CA 1
ATOM 2384 C C . LYS B 1 153 ? 32.312 32.875 13.648 1 36.59 153 LYS B C 1
ATOM 2386 O O . LYS B 1 153 ? 32.75 33.031 12.508 1 36.59 153 LYS B O 1
ATOM 2391 N N . LYS B 1 154 ? 31.75 34.031 14.055 1 33.84 154 LYS B N 1
ATOM 2392 C CA . LYS B 1 154 ? 32.688 35.156 14.086 1 33.84 154 LYS B CA 1
ATOM 2393 C C . LYS B 1 154 ? 33.938 34.812 14.898 1 33.84 154 LYS B C 1
ATOM 2395 O O . LYS B 1 154 ? 33.844 34.375 16.031 1 33.84 154 LYS B O 1
ATOM 2400 N N . ALA B 1 155 ? 35.188 34.969 14.25 1 31.75 155 ALA B N 1
ATOM 2401 C CA . ALA B 1 155 ? 36.406 35.406 14.945 1 31.75 155 ALA B CA 1
ATOM 2402 C C . ALA B 1 155 ? 36.219 36.844 15.469 1 31.75 155 ALA B C 1
ATOM 2404 O O . ALA B 1 155 ? 35.562 37.656 14.812 1 31.75 155 ALA B O 1
#

Solvent-accessible surface area (backbone atoms only — not comparable to full-atom values): 16332 Å² total; per-residue (Å²): 122,82,75,75,71,67,47,59,75,47,67,72,57,50,46,40,48,42,47,52,46,19,50,52,21,48,52,49,16,51,35,25,64,74,32,52,50,64,60,46,38,29,71,32,84,88,57,77,75,50,64,66,48,47,27,54,29,20,30,42,15,13,46,24,42,20,54,15,44,44,26,47,47,52,56,68,72,46,76,53,54,66,58,53,45,51,54,43,53,25,49,47,44,26,47,51,26,37,53,50,18,51,52,52,39,24,50,77,68,74,41,71,50,71,89,66,56,48,72,46,36,50,51,55,49,50,54,50,48,50,52,46,50,54,46,50,41,53,73,70,42,62,76,41,54,60,82,67,78,78,75,67,74,79,124,123,82,76,76,73,67,47,60,75,46,65,72,57,49,46,40,48,42,47,51,44,19,51,51,20,47,53,49,17,51,35,26,64,74,31,53,51,64,58,43,38,29,72,32,86,87,56,79,74,49,64,66,46,46,26,54,29,20,30,43,14,13,45,26,42,22,53,17,43,44,26,46,45,51,54,68,72,45,74,54,54,66,60,53,44,52,54,44,53,24,50,47,44,26,46,50,26,37,54,51,18,50,51,51,39,24,50,79,68,73,41,71,52,71,89,64,54,48,72,45,35,50,52,56,49,50,55,52,48,50,52,44,49,54,45,51,40,53,74,72,42,62,78,43,53,61,86,67,79,62,81,76,75,72,132

Organism: NCBI:txid1448308

Sequence (310 aa):
MPQSSQPNIPSAYRIFFTYLDPLICVWGAYMDFFDPTLVLSSHIPNPTPDIGHRMILAQRGGAMLNFGFVSAVLLRYTADVHVWRIVQVANFLVDLAYLWAVWGALSAQGRLDVGTWRAEDWGSLAITGTATVVRALFLMGVGLKGDGNGSKKKAMPQSSQPNIPSAYRIFFTYLDPLICVWGAYMDFFDPTLVLSSHIPNPTPDIGHRMILAQRGGAMLNFGFVSAVLLRYTADVHVWRIVQVANFLVDLAYLWAVWGALSAQGRLDVGTWRAEDWGSLAITGTATVVRALFLMGVGLKGDGNGSKKKA

Foldseek 3Di:
DPPQPQFDDDPVLLCCQQPVLLVVLQVQLVCLQPPLVLVCCLQDPPDDDDPVSNVVSNVVSVVSNVSSCCRNPVVVVDVRLVVVLVSLVVVLVVLVVVVVVSCVSCVVVVNPDPVNHDPSPCVVCVVSVVSNVSSVCVNVCPPRPRPPPCPPPPD/DPPQPQFDDDPVLLCCQQPVLLVVLQVQLVCLQPPLVLVCCLQDPPDDDDPVSNVVSNVVSVVSNVSSCCSNPVVVVDVRLVVVLVSLVVVLVVLVVVVVVSCVSCVVVVNPDPVNHDPSPCVVCVVSVVSNVSSVCVNVCPPRPRPPPDPPPDD